Protein AF-A0A2T3B1U3-F1 (afdb_monomer_lite)

pLDDT: mean 72.96, std 22.8, range [37.84, 98.19]

Sequence (209 aa):
MAAKLDSLLSNTVCEKPLPSRPRHARLQNLFPPPLRAQELLSPPSIPSPAVEERVAAPKFASLSSTSSTVIPPPLALRQRPYLDQKLVRGPILEARLAQLELENMNLRQANKLLYQQNSSCLDLLQGYRMNHKKLSDSMSRITCSVDVLELLNKTVQADTKVYQDNIRRSEKEAVRDWQRFVCTSKSEGMEIDKVLTEIAKDHDIEITV

Radius of gyration: 51.38 Å; chains: 1; bounding box: 90×80×142 Å

Foldseek 3Di:
DPPPPVVPPPPDDPDDDDDDDDDDDDPPPPDDDDDDPDDDDDDDDDDDDDDDDDDDDDDDDDDDDDDDDDDDDDDDPPPDPPPDPPPVVVVVVVVVVVVVVVVVVVVVVVVVVVVVVVVVVVVVVVVVVVVVVVVVVVVVVVVVVVVVVVVVVVVVVVVVVVVVVVVVVVVVVVVVVVVVVVVVCVVVVHDVVVVVVVVCVVVVHDDDD

Structure (mmCIF, N/CA/C/O backbone):
data_AF-A0A2T3B1U3-F1
#
_entry.id   AF-A0A2T3B1U3-F1
#
loop_
_atom_site.group_PDB
_atom_site.id
_atom_site.type_symbol
_atom_site.label_atom_id
_atom_site.label_alt_id
_atom_site.label_comp_id
_atom_site.label_asym_id
_atom_site.label_entity_id
_atom_site.label_seq_id
_atom_site.pdbx_PDB_ins_code
_atom_site.Cartn_x
_atom_site.Cartn_y
_atom_site.Cartn_z
_atom_site.occupancy
_atom_site.B_iso_or_equiv
_atom_site.auth_seq_id
_atom_site.auth_comp_id
_atom_site.auth_asym_id
_atom_site.auth_atom_id
_atom_site.pdbx_PDB_model_num
ATOM 1 N N . MET A 1 1 ? -31.720 5.217 1.535 1.00 47.00 1 MET A N 1
ATOM 2 C CA . MET A 1 1 ? -30.483 4.630 0.966 1.00 47.00 1 MET A CA 1
ATOM 3 C C . MET A 1 1 ? -29.884 3.586 1.919 1.00 47.00 1 MET A C 1
ATOM 5 O O . MET A 1 1 ? -28.707 3.651 2.228 1.00 47.00 1 MET A O 1
ATOM 9 N N . ALA A 1 2 ? -30.685 2.620 2.385 1.00 46.81 2 ALA A N 1
ATOM 10 C CA . ALA A 1 2 ? -30.264 1.621 3.380 1.00 46.81 2 ALA A CA 1
ATOM 11 C C . ALA A 1 2 ? -30.537 0.169 2.933 1.00 46.81 2 ALA A C 1
ATOM 13 O O . ALA A 1 2 ? -30.439 -0.744 3.730 1.00 46.81 2 ALA A O 1
ATOM 14 N N . ALA A 1 3 ? -30.870 -0.050 1.655 1.00 51.34 3 ALA A N 1
ATOM 15 C CA . ALA A 1 3 ? -31.289 -1.358 1.134 1.00 51.34 3 ALA A CA 1
ATOM 16 C C . ALA A 1 3 ? -30.271 -1.997 0.165 1.00 51.34 3 ALA A C 1
ATOM 18 O O . ALA A 1 3 ? -30.615 -2.896 -0.592 1.00 51.34 3 ALA A O 1
ATOM 19 N N . LYS A 1 4 ? -29.022 -1.508 0.131 1.00 45.66 4 LYS A N 1
ATOM 20 C CA . LYS A 1 4 ? -27.974 -2.001 -0.789 1.00 45.66 4 LYS A CA 1
ATOM 21 C C . LYS A 1 4 ? -26.807 -2.723 -0.103 1.00 45.66 4 LYS A C 1
ATOM 23 O O . LYS A 1 4 ? -25.890 -3.138 -0.801 1.00 45.66 4 LYS A O 1
ATOM 28 N N . LEU A 1 5 ? -26.844 -2.893 1.222 1.00 47.88 5 LEU A N 1
ATOM 29 C CA . LEU A 1 5 ? -25.770 -3.546 1.987 1.00 47.88 5 LEU A CA 1
ATOM 30 C C . LEU A 1 5 ? -26.071 -5.003 2.377 1.00 47.88 5 LEU A C 1
ATOM 32 O O . LEU A 1 5 ? -25.134 -5.785 2.495 1.00 47.88 5 LEU A O 1
ATOM 36 N N . ASP A 1 6 ? -27.339 -5.420 2.437 1.00 42.66 6 ASP A N 1
ATOM 37 C CA . ASP A 1 6 ? -27.688 -6.802 2.825 1.00 42.66 6 ASP A CA 1
ATOM 38 C C . ASP A 1 6 ? -27.469 -7.841 1.708 1.00 42.66 6 ASP A C 1
ATOM 40 O O . ASP A 1 6 ? -27.387 -9.043 1.957 1.00 42.66 6 ASP A O 1
ATOM 44 N N . SER A 1 7 ? -27.296 -7.393 0.461 1.00 45.22 7 SER A N 1
ATOM 45 C CA . SER A 1 7 ? -27.123 -8.281 -0.698 1.00 45.22 7 SER A CA 1
ATOM 46 C C . SER A 1 7 ? -25.699 -8.836 -0.868 1.00 45.22 7 SER A C 1
ATOM 48 O O . SER A 1 7 ? -25.502 -9.702 -1.720 1.00 45.22 7 SER A O 1
ATOM 50 N N . LEU A 1 8 ? -24.705 -8.362 -0.107 1.00 46.03 8 LEU A N 1
ATOM 51 C CA . LEU A 1 8 ? -23.307 -8.807 -0.240 1.00 46.03 8 LEU A CA 1
ATOM 52 C C . LEU A 1 8 ? -22.853 -9.791 0.850 1.00 46.03 8 LEU A C 1
ATOM 54 O O . LEU A 1 8 ? -21.749 -10.317 0.755 1.00 46.03 8 LEU A O 1
ATOM 58 N N . LEU A 1 9 ? -23.698 -10.086 1.844 1.00 50.81 9 LEU A N 1
ATOM 59 C CA . LEU A 1 9 ? -23.351 -10.972 2.966 1.00 50.81 9 LEU A CA 1
ATOM 60 C C . LEU A 1 9 ? -23.993 -12.370 2.900 1.00 50.81 9 LEU A C 1
ATOM 62 O O . LEU A 1 9 ? -23.676 -13.216 3.728 1.00 50.81 9 LEU A O 1
ATOM 66 N N . SER A 1 10 ? -24.854 -12.653 1.914 1.00 44.62 10 SER A N 1
ATOM 67 C CA . SER A 1 10 ? -25.626 -13.913 1.873 1.00 44.62 10 SER A CA 1
ATOM 68 C C . SER A 1 10 ? -25.008 -15.057 1.053 1.00 44.62 10 SER A C 1
ATOM 70 O O . SER A 1 10 ? -25.601 -16.126 0.981 1.0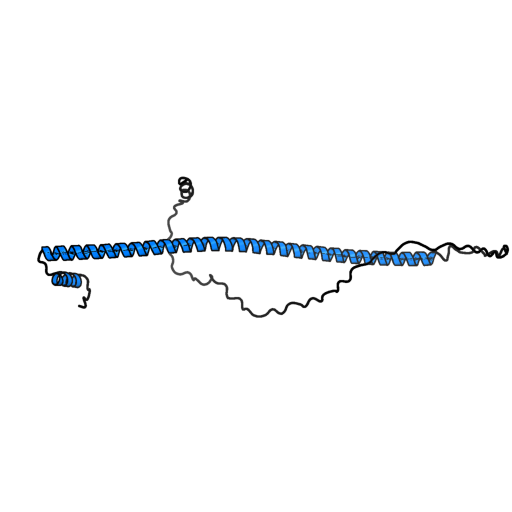0 44.62 10 SER A O 1
ATOM 72 N N . ASN A 1 11 ? -23.824 -14.892 0.450 1.00 44.72 11 ASN A N 1
ATOM 73 C CA . ASN A 1 11 ? -23.258 -15.891 -0.472 1.00 44.72 11 ASN A CA 1
ATOM 74 C C . ASN A 1 11 ? -21.852 -16.376 -0.091 1.00 44.72 11 ASN A C 1
ATOM 76 O O . ASN A 1 11 ? -20.971 -16.393 -0.937 1.00 44.72 11 ASN A O 1
ATOM 80 N N . THR A 1 12 ? -21.641 -16.829 1.146 1.00 47.84 12 THR A N 1
ATOM 81 C CA . THR A 1 12 ? -20.551 -17.775 1.471 1.00 47.84 12 THR A CA 1
ATOM 82 C C . THR A 1 12 ? -20.865 -18.539 2.760 1.00 47.84 12 THR A C 1
ATOM 84 O O . THR A 1 12 ? -20.241 -18.315 3.794 1.00 47.84 12 THR A O 1
ATOM 87 N N . VAL A 1 13 ? -21.826 -19.461 2.716 1.00 42.28 13 VAL A N 1
ATOM 88 C CA . VAL A 1 13 ? -21.940 -20.523 3.728 1.00 42.28 13 VAL A CA 1
ATOM 89 C C . VAL A 1 13 ? -21.668 -21.842 3.021 1.00 42.28 13 VAL A C 1
ATOM 91 O O . VAL A 1 13 ? -22.548 -22.448 2.422 1.00 42.28 13 VAL A O 1
ATOM 94 N N . CYS A 1 14 ? -20.400 -22.245 3.029 1.00 42.38 14 CYS A N 1
ATOM 95 C CA . CYS A 1 14 ? -19.995 -23.610 2.727 1.00 42.38 14 CYS A CA 1
ATOM 96 C C . CYS A 1 14 ? -19.603 -24.225 4.070 1.00 42.38 14 CYS A C 1
ATOM 98 O O . CYS A 1 14 ? -18.476 -24.057 4.538 1.00 42.38 14 CYS A O 1
ATOM 100 N N . GLU A 1 15 ? -20.579 -24.843 4.736 1.00 46.53 15 GLU A N 1
ATOM 101 C CA . GLU A 1 15 ? -20.339 -25.625 5.942 1.00 46.53 15 GLU A CA 1
ATOM 102 C C . GLU A 1 15 ? -19.415 -26.797 5.606 1.00 46.53 15 GLU A C 1
ATOM 104 O O . GLU A 1 15 ? -19.733 -27.668 4.793 1.00 46.53 15 GLU A O 1
ATOM 109 N N . LYS A 1 16 ? -18.252 -26.829 6.254 1.00 52.84 16 LYS A N 1
ATOM 110 C CA . LYS A 1 16 ? -17.420 -28.025 6.344 1.00 52.84 16 LYS A CA 1
ATOM 111 C C . LYS A 1 16 ? -16.935 -28.164 7.787 1.00 52.84 16 LYS A C 1
ATOM 113 O O . LYS A 1 16 ? -16.458 -27.178 8.351 1.00 52.84 16 LYS A O 1
ATOM 118 N N . PRO A 1 17 ? -17.063 -29.351 8.403 1.00 45.41 17 PRO A N 1
ATOM 119 C CA . PRO A 1 17 ? -16.769 -29.531 9.815 1.00 45.41 17 PRO A CA 1
ATOM 120 C C . PRO A 1 17 ? -15.260 -29.472 10.088 1.00 45.41 17 PRO A C 1
ATOM 122 O O . PRO A 1 17 ? -14.442 -29.976 9.315 1.00 45.41 17 PRO A O 1
ATOM 125 N N . LEU A 1 18 ? -14.917 -28.841 11.212 1.00 41.94 18 LEU A N 1
ATOM 126 C CA . LEU A 1 18 ? -13.567 -28.686 11.757 1.00 41.94 18 LEU A CA 1
ATOM 127 C C . LEU A 1 18 ? -12.897 -30.045 12.029 1.00 41.94 18 LEU A C 1
ATOM 129 O O . LEU A 1 18 ? -13.454 -30.842 12.786 1.00 41.94 18 LEU A O 1
ATOM 133 N N . PRO A 1 19 ? -11.667 -30.295 11.540 1.00 47.00 19 PRO A N 1
ATOM 134 C CA . PRO A 1 19 ? -10.820 -31.326 12.107 1.00 47.00 19 PRO A CA 1
ATOM 135 C C . PRO A 1 19 ? -10.077 -30.787 13.338 1.00 47.00 19 PRO A C 1
ATOM 137 O O . PRO A 1 19 ? -9.543 -29.677 13.369 1.00 47.00 19 PRO A O 1
ATOM 140 N N . SER A 1 20 ? -10.059 -31.624 14.366 1.00 52.97 20 SER A N 1
ATOM 141 C CA . SER A 1 20 ? -9.351 -31.487 15.633 1.00 52.97 20 SER A CA 1
ATOM 142 C C . SER A 1 20 ? -7.870 -31.098 15.494 1.00 52.97 20 SER A C 1
ATOM 144 O O . SER A 1 20 ? -7.135 -31.661 14.684 1.00 52.97 20 SER A O 1
ATOM 146 N N . ARG A 1 21 ? -7.440 -30.178 16.371 1.00 44.56 21 ARG A N 1
ATOM 147 C CA . ARG A 1 21 ? -6.051 -29.781 16.681 1.00 44.56 21 ARG A CA 1
ATOM 148 C C . ARG A 1 21 ? -5.027 -30.926 16.587 1.00 44.56 21 ARG A C 1
ATOM 150 O O . ARG A 1 21 ? -5.215 -31.953 17.238 1.00 44.56 21 AR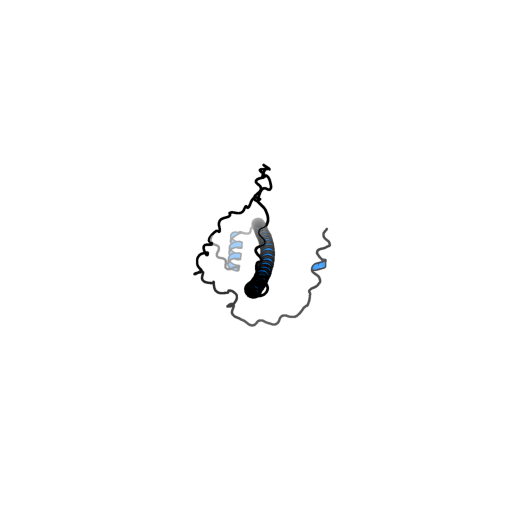G A O 1
ATOM 157 N N . PRO A 1 22 ? -3.824 -30.607 16.082 1.00 48.19 22 PRO A N 1
ATOM 158 C CA . PRO A 1 22 ? -2.597 -30.992 16.759 1.00 48.19 22 PRO A CA 1
ATOM 159 C C . PRO A 1 22 ? -1.787 -29.771 17.215 1.00 48.19 22 PRO A C 1
ATOM 161 O O . PRO A 1 22 ? -1.799 -28.690 16.629 1.00 48.19 22 PRO A O 1
ATOM 164 N N . ARG A 1 23 ? -1.123 -29.978 18.350 1.00 53.03 23 ARG A N 1
ATOM 165 C CA . ARG A 1 23 ? -0.292 -29.036 19.097 1.00 53.03 23 ARG A CA 1
ATOM 166 C C . ARG A 1 23 ? 1.006 -28.689 18.347 1.00 53.03 23 ARG A C 1
ATOM 168 O O . ARG A 1 23 ? 1.604 -29.546 17.714 1.00 53.03 23 ARG A O 1
ATOM 175 N N . HIS A 1 24 ? 1.452 -27.446 18.545 1.00 50.72 24 HIS A N 1
ATOM 176 C CA . HIS A 1 24 ? 2.824 -26.937 18.392 1.00 50.72 24 HIS A CA 1
ATOM 177 C C . HIS A 1 24 ? 3.553 -27.210 17.062 1.00 50.72 24 HIS A C 1
ATOM 179 O O . HIS A 1 24 ? 4.402 -28.090 16.970 1.00 50.72 24 HIS A O 1
ATOM 185 N N . ALA A 1 25 ? 3.353 -26.323 16.084 1.00 46.53 25 ALA A N 1
ATOM 186 C CA . ALA A 1 25 ? 4.279 -26.134 14.967 1.00 46.53 25 ALA A CA 1
ATOM 187 C C . ALA A 1 25 ? 4.814 -24.688 14.952 1.00 46.53 25 ALA A C 1
ATOM 189 O O . ALA A 1 25 ? 4.224 -23.778 14.384 1.00 46.53 25 ALA A O 1
ATOM 190 N N . ARG A 1 26 ? 5.928 -24.496 15.668 1.00 48.78 26 ARG A N 1
ATOM 191 C CA . ARG A 1 26 ? 7.103 -23.684 15.298 1.00 48.78 26 ARG A CA 1
ATOM 192 C C . ARG A 1 26 ? 6.845 -22.391 14.485 1.00 48.78 26 ARG A C 1
ATOM 194 O O . ARG A 1 26 ? 7.057 -22.343 13.277 1.00 48.78 26 ARG A O 1
ATOM 201 N N . LEU A 1 27 ? 6.516 -21.301 15.184 1.00 49.84 27 LEU A N 1
ATOM 202 C CA . LEU A 1 27 ? 6.592 -19.917 14.685 1.00 49.84 27 LEU A CA 1
ATOM 203 C C . LEU A 1 27 ? 8.061 -19.463 14.536 1.00 49.84 27 LEU A C 1
ATOM 205 O O . LEU A 1 27 ? 8.543 -18.666 15.333 1.00 49.84 27 LEU A O 1
ATOM 209 N N . GLN A 1 28 ? 8.808 -19.995 13.564 1.00 54.00 28 GLN A N 1
ATOM 210 C CA . GLN A 1 28 ? 10.209 -19.584 13.331 1.00 54.00 28 GLN A CA 1
ATOM 211 C C . GLN A 1 28 ? 10.482 -18.934 11.965 1.00 54.00 28 GLN A C 1
ATOM 213 O O . GLN A 1 28 ? 11.619 -18.559 11.721 1.00 54.00 28 GLN A O 1
ATOM 218 N N . ASN A 1 29 ? 9.475 -18.711 11.110 1.00 53.59 29 ASN A N 1
ATOM 219 C CA . ASN A 1 29 ? 9.712 -18.243 9.730 1.00 53.59 29 ASN A CA 1
ATOM 220 C C . ASN A 1 29 ? 8.940 -16.973 9.308 1.00 53.59 29 ASN A C 1
ATOM 222 O O . ASN A 1 29 ? 8.772 -16.742 8.116 1.00 53.59 29 ASN A O 1
ATOM 226 N N . LEU A 1 30 ? 8.464 -16.138 10.241 1.00 48.38 30 LEU A N 1
ATOM 227 C CA . LEU A 1 30 ? 7.704 -14.919 9.894 1.00 48.38 30 LEU A CA 1
ATOM 228 C C . LEU A 1 30 ? 8.538 -13.632 9.785 1.00 48.38 30 LEU A C 1
ATOM 230 O O . LEU A 1 30 ? 7.985 -12.593 9.441 1.00 48.38 30 LEU A O 1
ATOM 234 N N . PHE A 1 31 ? 9.853 -13.685 10.010 1.00 51.12 31 PHE A N 1
ATOM 235 C CA . PHE A 1 31 ? 10.723 -12.519 9.848 1.00 51.12 31 PHE A CA 1
ATOM 236 C C . PHE A 1 31 ? 11.975 -12.883 9.041 1.00 51.12 31 PHE A C 1
ATOM 238 O O . PHE A 1 31 ? 12.732 -13.753 9.476 1.00 51.12 31 PHE A O 1
ATOM 245 N N . PRO A 1 32 ? 12.234 -12.248 7.882 1.00 59.62 32 PRO A N 1
ATOM 246 C CA . PRO A 1 32 ? 13.562 -12.294 7.287 1.00 59.62 32 PRO A CA 1
ATOM 247 C C . PRO A 1 32 ? 14.565 -11.582 8.219 1.00 59.62 32 PRO A C 1
ATOM 249 O O . PRO A 1 32 ? 14.184 -10.634 8.913 1.00 59.62 32 PRO A O 1
ATOM 252 N N . PRO A 1 33 ? 15.837 -12.019 8.269 1.00 55.53 33 PRO A N 1
ATOM 253 C CA . PRO A 1 33 ? 16.844 -11.375 9.103 1.00 55.53 33 PRO A CA 1
ATOM 254 C C . PRO A 1 33 ? 17.104 -9.936 8.622 1.00 55.53 33 PRO A C 1
ATOM 256 O O . PRO A 1 33 ? 16.978 -9.658 7.425 1.00 55.53 33 PRO A O 1
ATOM 259 N N . PRO A 1 34 ? 17.490 -9.012 9.522 1.00 48.81 34 PRO A N 1
ATOM 260 C CA . PRO A 1 34 ? 17.803 -7.642 9.143 1.00 48.81 34 PRO A CA 1
ATOM 261 C C . PRO A 1 34 ? 19.035 -7.638 8.233 1.00 48.81 34 PRO A C 1
ATOM 263 O O . PRO A 1 34 ? 20.109 -8.110 8.614 1.00 48.81 34 PRO A O 1
ATOM 266 N N . LEU A 1 35 ? 18.879 -7.110 7.018 1.00 52.28 35 LEU A N 1
ATOM 267 C CA . LEU A 1 35 ? 20.005 -6.839 6.134 1.00 52.28 35 LEU A CA 1
ATOM 268 C C . LEU A 1 35 ? 20.908 -5.814 6.826 1.00 52.28 35 LEU A C 1
ATOM 270 O O . LEU A 1 35 ? 20.483 -4.701 7.134 1.00 52.28 35 LEU A O 1
ATOM 274 N N . ARG A 1 36 ? 22.151 -6.223 7.098 1.00 45.12 36 ARG A N 1
ATOM 275 C CA . ARG A 1 36 ? 23.218 -5.348 7.583 1.00 45.12 36 ARG A CA 1
ATOM 276 C C . ARG A 1 36 ? 23.327 -4.135 6.662 1.00 45.12 36 ARG A C 1
ATOM 278 O O . ARG A 1 36 ? 23.654 -4.273 5.488 1.00 45.12 36 ARG A O 1
ATOM 285 N N . ALA A 1 37 ? 23.101 -2.953 7.221 1.00 53.44 37 ALA A N 1
ATOM 286 C CA . ALA A 1 37 ? 23.535 -1.706 6.624 1.00 53.44 37 ALA A CA 1
ATOM 287 C C . ALA A 1 37 ? 25.058 -1.619 6.773 1.00 53.44 37 ALA A C 1
ATOM 289 O O . ALA A 1 37 ? 25.547 -1.203 7.818 1.00 53.44 37 ALA A O 1
ATOM 290 N N . GLN A 1 38 ? 25.805 -2.058 5.763 1.00 47.59 38 GLN A N 1
ATOM 291 C CA . GLN A 1 38 ? 27.199 -1.668 5.591 1.00 47.59 38 GLN A CA 1
ATOM 292 C C . GLN A 1 38 ? 27.583 -1.752 4.112 1.00 47.59 38 GLN A C 1
ATOM 294 O O . GLN A 1 38 ? 27.434 -2.792 3.482 1.00 47.59 38 GLN A O 1
ATOM 299 N N . GLU A 1 39 ? 28.088 -0.612 3.639 1.00 51.00 39 GLU A N 1
ATOM 300 C CA . GLU A 1 39 ? 28.941 -0.418 2.465 1.00 51.00 39 GLU A CA 1
ATOM 301 C C . GLU A 1 39 ? 28.305 -0.558 1.078 1.00 51.00 39 GLU A C 1
ATOM 303 O O . GLU A 1 39 ? 28.086 -1.648 0.573 1.00 51.00 39 GLU A O 1
ATOM 308 N N . LEU A 1 40 ? 28.095 0.598 0.441 1.00 45.38 40 LEU A N 1
ATOM 309 C CA . LEU A 1 40 ? 28.380 0.890 -0.973 1.00 45.38 40 LEU A CA 1
ATOM 310 C C . LEU A 1 40 ? 28.265 2.423 -1.101 1.00 45.38 40 LEU A C 1
ATOM 312 O O . LEU A 1 40 ? 27.176 2.984 -1.094 1.00 45.38 40 LEU A O 1
ATOM 316 N N . LEU A 1 41 ? 29.357 3.133 -0.814 1.00 46.47 41 LEU A N 1
ATOM 317 C CA . LEU A 1 41 ? 30.287 3.664 -1.818 1.00 46.47 41 LEU A CA 1
ATOM 318 C C . LEU A 1 41 ? 29.646 4.764 -2.680 1.00 46.47 41 LEU A C 1
ATOM 320 O O . LEU A 1 41 ? 28.792 4.523 -3.522 1.00 46.47 41 LEU A O 1
ATOM 324 N N . SER A 1 42 ? 30.114 5.972 -2.370 1.00 53.03 42 SER A N 1
ATOM 325 C CA . SER A 1 42 ? 30.102 7.262 -3.060 1.00 53.03 42 SER A CA 1
ATOM 326 C C . SER A 1 42 ? 29.526 7.334 -4.486 1.00 53.03 42 SER A C 1
ATOM 328 O O . SER A 1 42 ? 29.841 6.490 -5.326 1.00 53.03 42 SER A O 1
ATOM 330 N N . PRO A 1 43 ? 28.790 8.412 -4.825 1.00 51.22 43 PRO A N 1
ATOM 331 C CA . PRO A 1 43 ? 28.355 8.655 -6.197 1.00 51.22 43 PRO A CA 1
ATOM 332 C C . PRO A 1 43 ? 29.562 8.919 -7.120 1.00 51.22 43 PRO A C 1
ATOM 334 O O . PRO A 1 43 ? 30.509 9.592 -6.702 1.00 51.22 43 PRO A O 1
ATOM 337 N N . PRO A 1 44 ? 29.552 8.440 -8.378 1.00 47.97 44 PRO A N 1
ATOM 338 C CA . PRO A 1 44 ? 30.581 8.802 -9.340 1.00 47.97 44 PRO A CA 1
ATOM 339 C C . PRO A 1 44 ? 30.429 10.276 -9.738 1.00 47.97 44 PRO A C 1
ATOM 341 O O . PRO A 1 44 ? 29.368 10.709 -10.189 1.00 47.97 44 PRO A O 1
ATOM 344 N N . SER A 1 45 ? 31.509 11.043 -9.581 1.00 47.81 45 SER A N 1
ATOM 345 C CA . SER A 1 45 ? 31.635 12.409 -10.088 1.00 47.81 45 SER A CA 1
ATOM 346 C C . SER A 1 45 ? 31.503 12.420 -11.612 1.00 47.81 45 SER A C 1
ATOM 348 O O . SER A 1 45 ? 32.345 11.872 -12.322 1.00 47.81 45 SER A O 1
ATOM 350 N N . ILE A 1 46 ? 30.448 13.056 -12.114 1.00 50.47 46 ILE A N 1
ATOM 351 C CA . ILE A 1 46 ? 30.241 13.306 -13.543 1.00 50.47 46 ILE A CA 1
ATOM 352 C C . ILE A 1 46 ? 31.041 14.564 -13.922 1.00 50.47 46 ILE A C 1
ATOM 354 O O . ILE A 1 46 ? 30.840 15.602 -13.289 1.00 50.47 46 ILE A O 1
ATOM 358 N N . PRO A 1 47 ? 31.921 14.533 -14.939 1.00 43.81 47 PRO A N 1
ATOM 359 C CA . PRO A 1 47 ? 32.488 15.753 -15.491 1.00 43.81 47 PRO A CA 1
ATOM 360 C C . PRO A 1 47 ? 31.459 16.433 -16.405 1.00 43.81 47 PRO A C 1
ATOM 362 O O . PRO A 1 47 ? 30.994 15.845 -17.381 1.00 43.81 47 PRO A O 1
ATOM 365 N N . SER A 1 48 ? 31.106 17.679 -16.084 1.00 45.03 48 SER A N 1
ATOM 366 C CA . SER A 1 48 ? 30.283 18.550 -16.930 1.00 45.03 48 SER A CA 1
ATOM 367 C C . SER A 1 48 ? 31.012 18.899 -18.234 1.00 45.03 48 SER A C 1
ATOM 369 O O . SER A 1 48 ? 32.098 19.480 -18.163 1.00 45.03 48 SER A O 1
ATOM 371 N N . PRO A 1 49 ? 30.442 18.639 -19.424 1.00 43.44 49 PRO A N 1
ATOM 372 C CA . PRO A 1 49 ? 30.906 19.278 -20.643 1.00 43.44 49 PRO A CA 1
ATOM 373 C C . PRO A 1 49 ? 30.328 20.695 -20.742 1.00 43.44 49 PRO A C 1
ATOM 375 O O . PRO A 1 49 ? 29.133 20.926 -20.547 1.00 43.44 49 PRO A O 1
ATOM 378 N N . ALA A 1 50 ? 31.220 21.641 -21.024 1.00 41.62 50 ALA A N 1
ATOM 379 C CA . ALA A 1 50 ? 30.910 23.033 -21.289 1.00 41.62 50 ALA A CA 1
ATOM 380 C C . ALA A 1 50 ? 29.927 23.167 -22.461 1.00 41.62 50 ALA A C 1
ATOM 382 O O . ALA A 1 50 ? 30.089 22.557 -23.518 1.00 41.62 50 ALA A O 1
ATOM 383 N N . VAL A 1 51 ? 28.909 23.993 -22.244 1.00 47.22 51 VAL A N 1
ATOM 384 C CA . VAL A 1 51 ? 27.986 24.477 -23.263 1.00 47.22 51 VAL A CA 1
ATOM 385 C C . VAL A 1 51 ? 28.691 25.591 -24.031 1.00 47.22 51 VAL A C 1
ATOM 387 O O . VAL A 1 51 ? 28.805 26.699 -23.521 1.00 47.22 51 VAL A O 1
ATOM 390 N N . GLU A 1 52 ? 29.124 25.320 -25.259 1.00 44.28 52 GLU A N 1
ATOM 391 C CA . GLU A 1 52 ? 29.317 26.358 -26.277 1.00 44.28 52 GLU A CA 1
ATOM 392 C C . GLU A 1 52 ? 28.671 25.898 -27.583 1.00 44.28 52 GLU A C 1
ATOM 394 O O . GLU A 1 52 ? 29.273 25.289 -28.464 1.00 44.28 52 GLU A O 1
ATOM 399 N N . GLU A 1 53 ? 27.380 26.194 -27.680 1.00 44.53 53 GLU A N 1
ATOM 400 C CA . GLU A 1 53 ? 26.619 26.189 -28.915 1.00 44.53 53 GLU A CA 1
ATOM 401 C C . GLU A 1 53 ? 26.371 27.657 -29.280 1.00 44.53 53 GLU A C 1
ATOM 403 O O . GLU A 1 53 ? 25.683 28.364 -28.545 1.00 44.53 53 GLU A O 1
ATOM 408 N N . ARG A 1 54 ? 26.921 28.122 -30.408 1.00 43.41 54 ARG A N 1
ATOM 409 C CA . ARG A 1 54 ? 26.132 28.688 -31.519 1.00 43.41 54 ARG A CA 1
ATOM 410 C C . ARG A 1 54 ? 27.014 29.289 -32.608 1.00 43.41 54 ARG A C 1
ATOM 412 O O . ARG A 1 54 ? 27.600 30.359 -32.489 1.00 43.41 54 ARG A O 1
ATOM 419 N N . VAL A 1 55 ? 26.986 28.576 -33.724 1.00 42.81 55 VAL A N 1
ATOM 420 C CA . VAL A 1 55 ? 27.285 29.037 -35.075 1.00 42.81 55 VAL A CA 1
ATOM 421 C C . VAL A 1 55 ? 26.285 30.130 -35.471 1.00 42.81 55 VAL A C 1
ATOM 423 O O . VAL A 1 55 ? 25.077 29.935 -35.348 1.00 42.81 55 VAL A O 1
ATOM 426 N N . ALA A 1 56 ? 26.775 31.243 -36.020 1.00 40.44 56 ALA A N 1
ATOM 427 C CA . ALA A 1 56 ? 25.963 32.195 -36.773 1.00 40.44 56 ALA A CA 1
ATOM 428 C C . ALA A 1 56 ? 26.632 32.522 -38.124 1.00 40.44 56 ALA A C 1
ATOM 430 O O . ALA A 1 56 ? 27.641 33.214 -38.176 1.00 40.44 56 ALA A O 1
ATOM 431 N N . ALA A 1 57 ? 26.026 31.967 -39.181 1.00 44.44 57 ALA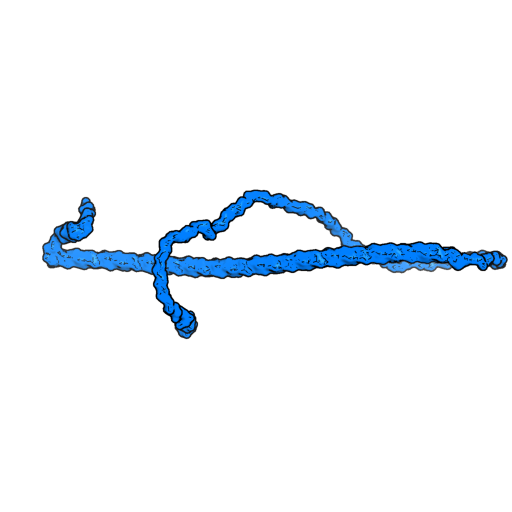 A N 1
ATOM 432 C CA . ALA A 1 57 ? 25.925 32.392 -40.585 1.00 44.44 57 ALA A CA 1
ATOM 433 C C . ALA A 1 57 ? 27.128 33.055 -41.313 1.00 44.44 57 ALA A C 1
ATOM 435 O O . ALA A 1 57 ? 27.556 34.149 -40.942 1.00 44.44 57 ALA A O 1
ATOM 436 N N . PRO A 1 58 ? 27.556 32.530 -42.483 1.00 44.62 58 PRO A N 1
ATOM 437 C CA . PRO A 1 58 ? 28.360 33.305 -43.421 1.00 44.62 58 PRO A CA 1
ATOM 438 C C . PRO A 1 58 ? 27.470 34.297 -44.193 1.00 44.62 58 PRO A C 1
ATOM 440 O O . PRO A 1 58 ? 26.512 33.915 -44.868 1.00 44.62 58 PRO A O 1
ATOM 443 N N . LYS A 1 59 ? 27.792 35.592 -44.088 1.00 44.94 59 LYS A N 1
ATOM 444 C CA . LYS A 1 59 ? 27.187 36.677 -44.875 1.00 44.94 59 LYS A CA 1
ATOM 445 C C . LYS A 1 59 ? 27.624 36.579 -46.340 1.00 44.94 59 LYS A C 1
ATOM 447 O O . LYS A 1 59 ? 28.815 36.510 -46.632 1.00 44.94 59 LYS A O 1
ATOM 452 N N . PHE A 1 60 ? 26.652 36.627 -47.247 1.00 44.84 60 PHE A N 1
ATOM 453 C CA . PHE A 1 60 ? 26.872 36.824 -48.677 1.00 44.84 60 PHE A CA 1
ATOM 454 C C . PHE A 1 60 ? 27.099 38.305 -49.022 1.00 44.84 60 PHE A C 1
ATOM 456 O O . PHE A 1 60 ? 26.469 39.183 -48.440 1.00 44.84 60 PHE A O 1
ATOM 463 N N . ALA A 1 61 ? 27.913 38.490 -50.067 1.00 42.47 61 ALA A N 1
ATOM 464 C CA . ALA A 1 61 ? 27.986 39.613 -51.007 1.00 42.47 61 ALA A CA 1
ATOM 465 C C . ALA A 1 61 ? 28.563 40.956 -50.524 1.00 42.47 61 ALA A C 1
ATOM 467 O O . ALA A 1 61 ? 27.931 41.691 -49.781 1.00 42.47 61 ALA A O 1
ATOM 468 N N . SER A 1 62 ? 29.717 41.327 -51.096 1.00 41.94 62 SER A N 1
ATOM 469 C CA . SER A 1 62 ? 29.796 42.359 -52.150 1.00 41.94 62 SER A CA 1
ATOM 470 C C . SER A 1 62 ? 31.267 42.649 -52.482 1.00 41.94 62 SER A C 1
ATOM 472 O O . SER A 1 62 ? 31.960 43.278 -51.687 1.00 41.94 62 SER A O 1
ATOM 474 N N . LEU A 1 63 ? 31.752 42.213 -53.650 1.00 43.94 63 LEU A N 1
ATOM 475 C CA . LEU A 1 63 ? 32.986 42.748 -54.230 1.00 43.94 63 LEU A CA 1
ATOM 476 C C . LEU A 1 63 ? 32.610 43.570 -55.455 1.00 43.94 63 LEU A C 1
ATOM 478 O O . LEU A 1 63 ? 32.125 43.054 -56.461 1.00 43.94 63 LEU A O 1
ATOM 482 N N . SER A 1 64 ? 32.781 44.874 -55.290 1.00 37.84 64 SER A N 1
ATOM 483 C CA . SER A 1 64 ? 32.605 45.903 -56.295 1.00 37.84 64 SER A CA 1
ATOM 484 C C . SER A 1 64 ? 33.623 45.757 -57.419 1.00 37.84 64 SER A C 1
ATOM 486 O O . SER A 1 64 ? 34.820 45.584 -57.200 1.00 37.84 64 SER A O 1
ATOM 488 N N . SER A 1 65 ? 33.092 45.897 -58.623 1.00 41.94 65 SER A N 1
ATOM 489 C CA . SER A 1 65 ? 33.761 46.136 -59.890 1.00 41.94 65 SER A CA 1
ATOM 490 C C . SER A 1 65 ? 34.699 47.344 -59.861 1.00 41.94 65 SER A C 1
ATOM 492 O O . SER A 1 65 ? 34.244 48.451 -59.578 1.00 41.94 65 SER A O 1
ATOM 494 N N . THR A 1 66 ? 35.932 47.168 -60.330 1.00 42.66 66 THR A N 1
ATOM 495 C CA . THR A 1 66 ? 36.614 48.178 -61.149 1.00 42.66 66 THR A CA 1
ATOM 496 C C . THR A 1 66 ? 37.427 47.492 -62.242 1.00 42.66 66 THR A C 1
ATOM 498 O O . THR A 1 66 ? 38.310 46.672 -62.002 1.00 42.66 66 THR A O 1
ATOM 501 N N . SER A 1 67 ? 37.063 47.825 -63.475 1.00 43.81 67 SER A N 1
ATOM 502 C CA . SER A 1 67 ? 37.779 47.514 -64.701 1.00 43.81 67 SER A CA 1
ATOM 503 C C . SER A 1 67 ? 39.194 48.087 -64.669 1.00 43.81 67 SER A C 1
ATOM 505 O O . SER A 1 67 ? 39.371 49.253 -64.323 1.00 43.81 67 SER A O 1
ATOM 507 N N . SER A 1 68 ? 40.177 47.331 -65.152 1.00 39.41 68 SER A N 1
ATOM 508 C CA . SER A 1 68 ? 41.256 47.940 -65.929 1.00 39.41 68 SER A CA 1
ATOM 509 C C . SER A 1 68 ? 41.857 46.928 -66.894 1.00 39.41 68 SER A C 1
ATOM 511 O O . SER A 1 68 ? 42.458 45.923 -66.516 1.00 39.41 68 SER A O 1
ATOM 513 N N . THR A 1 69 ? 41.607 47.208 -68.164 1.00 47.12 69 THR A N 1
ATOM 514 C CA . THR A 1 69 ? 42.092 46.515 -69.347 1.00 47.12 69 THR A CA 1
ATOM 515 C C . THR A 1 69 ? 43.593 46.739 -69.488 1.00 47.12 69 THR A C 1
ATOM 517 O O . THR A 1 69 ? 44.021 47.866 -69.721 1.00 47.12 69 THR A O 1
ATOM 520 N N . VAL A 1 70 ? 44.390 45.673 -69.430 1.00 45.50 70 VAL A N 1
ATOM 521 C CA . VAL A 1 70 ? 45.745 45.672 -69.994 1.00 45.50 70 VAL A CA 1
ATOM 522 C C . VAL A 1 70 ? 45.902 44.412 -70.835 1.00 45.50 70 VAL A C 1
ATOM 524 O O . VAL A 1 70 ? 45.911 43.292 -70.332 1.00 45.50 70 VAL A O 1
ATOM 527 N N . ILE A 1 71 ? 45.964 44.634 -72.144 1.00 52.72 71 ILE A N 1
ATOM 528 C CA . ILE A 1 71 ? 46.195 43.646 -73.196 1.00 52.72 71 ILE A CA 1
ATOM 529 C C . ILE A 1 71 ? 47.684 43.264 -73.195 1.00 52.72 71 ILE A C 1
ATOM 531 O O . ILE A 1 71 ? 48.519 44.167 -73.272 1.00 52.72 71 ILE A O 1
ATOM 535 N N . PRO A 1 72 ? 48.039 41.966 -73.219 1.00 50.19 72 PRO A N 1
ATOM 536 C CA . PRO A 1 72 ? 49.308 41.510 -73.771 1.00 50.19 72 PRO A CA 1
ATOM 537 C C . PRO A 1 72 ? 49.121 40.744 -75.107 1.00 50.19 72 PRO A C 1
ATOM 539 O O . PRO A 1 72 ? 48.014 40.308 -75.424 1.00 50.19 72 PRO A O 1
ATOM 542 N N . PRO A 1 73 ? 50.190 40.628 -75.921 1.00 55.38 73 PRO A N 1
ATOM 543 C CA . PRO A 1 73 ? 50.154 40.524 -77.389 1.00 55.38 73 PRO A CA 1
ATOM 544 C C . PRO A 1 73 ? 49.995 39.067 -77.909 1.00 55.38 73 PRO A C 1
ATOM 546 O O . PRO A 1 73 ? 49.866 38.142 -77.103 1.00 55.38 73 PRO A O 1
ATOM 549 N N . PRO A 1 74 ? 49.931 38.824 -79.240 1.00 52.62 74 PRO A N 1
ATOM 550 C CA . PRO A 1 74 ? 49.269 37.652 -79.800 1.00 52.62 74 PRO A CA 1
ATOM 551 C C . PRO A 1 74 ? 50.129 36.379 -79.791 1.00 52.62 74 PRO A C 1
ATOM 553 O O . PRO A 1 74 ? 51.334 36.402 -80.019 1.00 52.62 74 PRO A O 1
ATOM 556 N N . LEU A 1 75 ? 49.430 35.264 -79.565 1.00 51.44 75 LEU A N 1
ATOM 557 C CA . LEU A 1 75 ? 49.662 33.896 -80.047 1.00 51.44 75 LEU A CA 1
ATOM 558 C C . LEU A 1 75 ? 51.055 33.584 -80.630 1.00 51.44 75 LEU A C 1
ATOM 560 O O . LEU A 1 75 ? 51.262 33.608 -81.841 1.00 51.44 75 LEU A O 1
ATOM 564 N N . ALA A 1 76 ? 51.955 33.100 -79.773 1.00 47.09 76 ALA A N 1
ATOM 565 C CA . ALA A 1 76 ? 52.945 32.119 -80.198 1.00 47.09 76 ALA A CA 1
ATOM 566 C C . ALA A 1 76 ? 52.340 30.720 -80.006 1.00 47.09 76 ALA A C 1
ATOM 568 O O . ALA A 1 76 ? 52.171 30.248 -78.880 1.00 47.09 76 ALA A O 1
ATOM 569 N N . LEU A 1 77 ? 52.004 30.066 -81.120 1.00 52.47 77 LEU A N 1
ATOM 570 C CA . LEU A 1 77 ? 51.693 28.639 -81.222 1.00 52.47 77 LEU A CA 1
ATOM 571 C C . LEU A 1 77 ? 52.878 27.807 -80.698 1.00 52.47 77 LEU A C 1
ATOM 573 O O . LEU A 1 77 ? 53.688 27.289 -81.461 1.00 52.47 77 LEU A O 1
ATOM 577 N N . ARG A 1 78 ? 52.986 27.643 -79.376 1.00 42.75 78 ARG A N 1
ATOM 578 C CA . ARG A 1 78 ? 53.707 26.508 -78.802 1.00 42.75 78 ARG A CA 1
ATOM 579 C C . ARG A 1 78 ? 52.768 25.315 -78.833 1.00 42.75 78 ARG A C 1
ATOM 581 O O . ARG A 1 78 ? 51.919 25.156 -77.958 1.00 42.75 78 ARG A O 1
ATOM 588 N N . GLN A 1 79 ? 52.945 24.483 -79.853 1.00 45.62 79 GLN A N 1
ATOM 589 C CA . GLN A 1 79 ? 52.473 23.107 -79.854 1.00 45.62 79 GLN A CA 1
ATOM 590 C C . GLN A 1 79 ? 52.965 22.438 -78.563 1.00 45.62 79 GLN A C 1
ATOM 592 O O . GLN A 1 79 ? 54.150 22.143 -78.411 1.00 45.62 79 GLN A O 1
ATOM 597 N N . ARG A 1 80 ? 52.067 22.255 -77.592 1.00 48.69 80 ARG A N 1
ATOM 598 C CA . ARG A 1 80 ? 52.298 21.296 -76.515 1.00 48.69 80 ARG A CA 1
ATOM 599 C C . ARG A 1 80 ? 51.997 19.917 -77.096 1.00 48.69 80 ARG A C 1
ATOM 601 O O . ARG A 1 80 ? 50.938 19.764 -77.707 1.00 48.69 80 ARG A O 1
ATOM 608 N N . PRO A 1 81 ? 52.883 18.925 -76.934 1.00 46.97 81 PRO A N 1
ATOM 609 C CA . PRO A 1 81 ? 52.555 17.571 -77.332 1.00 46.97 81 PRO A CA 1
ATOM 610 C C . PRO A 1 81 ? 51.363 17.115 -76.485 1.00 46.97 81 PRO A C 1
ATOM 612 O O . PRO A 1 81 ? 51.432 17.087 -75.256 1.00 46.97 81 PRO A O 1
ATOM 615 N N . TYR A 1 82 ? 50.252 16.802 -77.147 1.00 48.34 82 TYR A N 1
ATOM 616 C CA . TYR A 1 82 ? 49.141 16.059 -76.562 1.00 48.34 82 TYR A CA 1
ATOM 617 C C . TYR A 1 82 ? 49.602 14.612 -76.359 1.00 48.34 82 TYR A C 1
ATOM 619 O O . TYR A 1 82 ? 49.268 13.727 -77.140 1.00 48.34 82 TYR A O 1
ATOM 627 N N . LEU A 1 83 ? 50.419 14.378 -75.336 1.00 50.91 83 LEU A N 1
ATOM 628 C CA . LEU A 1 83 ? 50.764 13.042 -74.871 1.00 50.91 83 LEU A CA 1
ATOM 629 C C . LEU A 1 83 ? 50.287 12.899 -73.420 1.00 50.91 83 LEU A C 1
ATOM 631 O O . LEU A 1 83 ? 50.677 13.658 -72.537 1.00 50.91 83 LEU A O 1
ATOM 635 N N . ASP A 1 84 ? 49.391 11.932 -73.225 1.00 52.62 84 ASP A N 1
ATOM 636 C CA . ASP A 1 84 ? 49.096 11.258 -71.957 1.00 52.62 84 ASP A CA 1
ATOM 637 C C . ASP A 1 84 ? 48.398 12.004 -70.813 1.00 52.62 84 ASP A C 1
ATOM 639 O O . ASP A 1 84 ? 48.639 11.765 -69.631 1.00 52.62 84 ASP A O 1
ATOM 643 N N . GLN A 1 85 ? 47.346 12.763 -71.124 1.00 50.66 85 GLN A N 1
ATOM 644 C CA . GLN A 1 85 ? 46.382 13.181 -70.091 1.00 50.66 85 GLN A CA 1
ATOM 645 C C . GLN A 1 85 ? 45.558 12.008 -69.501 1.00 50.66 85 GLN A C 1
ATOM 647 O O . GLN A 1 85 ? 44.879 12.178 -68.487 1.00 50.66 85 GLN A O 1
ATOM 652 N N . LYS A 1 86 ? 45.619 10.812 -70.112 1.00 53.06 86 LYS A N 1
ATOM 653 C CA . LYS A 1 86 ? 44.967 9.591 -69.606 1.00 53.06 86 LYS A CA 1
ATOM 654 C C . LYS A 1 86 ? 45.793 8.845 -68.547 1.00 53.06 86 LYS A C 1
ATOM 656 O O . LYS A 1 86 ? 45.184 8.176 -67.720 1.00 53.06 86 LYS A O 1
ATOM 661 N N . LEU A 1 87 ? 47.122 9.002 -68.503 1.00 52.56 87 LEU A N 1
ATOM 662 C CA . LEU A 1 87 ? 47.967 8.307 -67.516 1.00 52.56 87 LEU A CA 1
ATOM 663 C C . LEU A 1 87 ? 47.982 8.991 -66.137 1.00 52.56 87 LEU A C 1
ATOM 665 O O . LEU A 1 87 ? 48.104 8.320 -65.119 1.00 52.56 87 LEU A O 1
ATOM 669 N N . VAL A 1 88 ? 47.803 10.314 -66.075 1.00 55.66 88 VAL A N 1
ATOM 670 C CA . VAL A 1 88 ? 47.872 11.080 -64.808 1.00 55.66 88 VAL A CA 1
ATOM 671 C C . VAL A 1 88 ? 46.575 10.983 -63.986 1.00 55.66 88 VAL A C 1
ATOM 673 O O . VAL A 1 88 ? 46.575 11.193 -62.775 1.00 55.66 88 VAL A O 1
ATOM 676 N N . ARG A 1 89 ? 45.448 10.637 -64.623 1.00 60.06 89 ARG A N 1
ATOM 677 C CA . ARG A 1 89 ? 44.130 10.568 -63.967 1.00 60.06 89 ARG A CA 1
ATOM 678 C C . ARG A 1 89 ? 43.875 9.250 -63.229 1.00 60.06 89 ARG A C 1
ATOM 680 O O . ARG A 1 89 ? 43.095 9.259 -62.284 1.00 60.06 89 ARG A O 1
ATOM 687 N N . GLY A 1 90 ? 44.522 8.156 -63.638 1.00 74.06 90 GLY A N 1
ATOM 688 C CA . GLY A 1 90 ? 44.355 6.825 -63.034 1.00 74.06 90 GLY A CA 1
ATOM 689 C C . GLY A 1 90 ? 44.716 6.797 -61.545 1.00 74.06 90 GLY A C 1
ATOM 690 O O . GLY A 1 90 ? 43.827 6.565 -60.729 1.00 74.06 90 GLY A O 1
ATOM 691 N N . PRO A 1 91 ? 45.952 7.174 -61.162 1.00 82.12 91 PRO A N 1
ATOM 692 C CA . PRO A 1 91 ? 46.389 7.122 -59.763 1.00 82.12 91 PRO A CA 1
ATOM 693 C C . PRO A 1 91 ? 45.575 8.020 -58.817 1.00 82.12 91 PRO A C 1
ATOM 695 O O . PRO A 1 91 ? 45.345 7.673 -57.662 1.00 82.12 91 PRO A O 1
ATOM 698 N N . ILE A 1 92 ? 45.099 9.174 -59.299 1.00 83.62 92 ILE A N 1
ATOM 699 C CA . ILE A 1 92 ? 44.268 10.095 -58.503 1.00 83.62 92 ILE A CA 1
ATOM 700 C C . ILE A 1 92 ? 42.878 9.494 -58.250 1.00 83.62 92 ILE A C 1
ATOM 702 O O . ILE A 1 92 ? 42.339 9.614 -57.150 1.00 83.62 92 ILE A O 1
ATOM 706 N N . LEU A 1 93 ? 42.292 8.846 -59.261 1.00 85.62 93 LEU A N 1
ATOM 707 C CA . LEU A 1 93 ? 40.996 8.179 -59.130 1.00 85.62 93 LEU A CA 1
ATOM 708 C C . LEU A 1 93 ? 41.092 6.929 -58.248 1.00 85.62 93 LEU A C 1
ATOM 710 O O . LEU A 1 93 ? 40.209 6.718 -57.423 1.00 85.62 93 LEU A O 1
ATOM 714 N N . GLU A 1 94 ? 42.174 6.157 -58.358 1.00 88.00 94 GLU A N 1
ATOM 715 C CA . GLU A 1 94 ? 42.450 5.000 -57.497 1.00 88.00 94 GLU A CA 1
ATOM 716 C C . GLU A 1 94 ? 42.634 5.410 -56.031 1.00 88.00 94 GLU A C 1
ATOM 718 O O . GLU A 1 94 ? 42.021 4.819 -55.143 1.00 88.00 94 GLU A O 1
ATOM 723 N N . ALA A 1 95 ? 43.385 6.485 -55.764 1.00 89.50 95 ALA A N 1
ATOM 724 C CA . ALA A 1 95 ? 43.529 7.027 -54.414 1.00 89.50 95 ALA A CA 1
ATOM 725 C C . ALA A 1 95 ? 42.186 7.512 -53.840 1.00 89.50 95 ALA A C 1
ATOM 727 O O . ALA A 1 95 ? 41.889 7.289 -52.664 1.00 89.50 95 ALA A O 1
ATOM 728 N N . ARG A 1 96 ? 41.341 8.145 -54.666 1.00 92.62 96 ARG A N 1
ATOM 729 C CA . ARG A 1 96 ? 40.003 8.578 -54.244 1.00 92.62 96 ARG A CA 1
ATOM 730 C C . ARG A 1 96 ? 39.074 7.393 -53.982 1.00 92.62 96 ARG A C 1
ATOM 732 O O . ARG A 1 96 ? 38.298 7.457 -53.034 1.00 92.62 96 ARG A O 1
ATOM 739 N N . LEU A 1 97 ? 39.156 6.332 -54.785 1.00 93.44 97 LEU A N 1
ATOM 740 C CA . LEU A 1 97 ? 38.392 5.104 -54.577 1.00 93.44 97 LEU A CA 1
ATOM 741 C C . LEU A 1 97 ? 38.789 4.435 -53.256 1.00 93.44 97 LEU A C 1
ATOM 743 O O . LEU A 1 97 ? 37.917 4.190 -52.430 1.00 93.44 97 LEU A O 1
ATOM 747 N N . ALA A 1 98 ? 40.088 4.260 -53.006 1.00 92.81 98 ALA A N 1
ATOM 748 C CA . ALA A 1 98 ? 40.591 3.699 -51.751 1.00 92.81 98 ALA A CA 1
ATOM 749 C C . ALA A 1 98 ? 40.166 4.536 -50.528 1.00 92.81 98 ALA A C 1
ATOM 751 O O . ALA A 1 98 ? 39.790 3.993 -49.487 1.00 92.81 98 ALA A O 1
ATOM 752 N N . GLN A 1 99 ? 40.164 5.868 -50.656 1.00 95.50 99 GLN A N 1
ATOM 753 C CA . GLN A 1 99 ? 39.669 6.759 -49.605 1.00 95.50 99 GLN A CA 1
ATOM 754 C C . GLN A 1 99 ? 38.170 6.556 -49.336 1.00 95.50 99 GLN A C 1
ATOM 756 O O . GLN A 1 99 ? 37.762 6.483 -48.178 1.00 95.50 99 GLN A O 1
ATOM 761 N N . LEU A 1 100 ? 37.353 6.453 -50.389 1.00 95.81 100 LEU A N 1
ATOM 762 C CA . LEU A 1 100 ? 35.912 6.221 -50.264 1.00 95.81 100 LEU A CA 1
ATOM 763 C C . LEU A 1 100 ? 35.598 4.831 -49.696 1.00 95.81 100 LEU A C 1
ATOM 765 O O . LEU A 1 100 ? 34.657 4.691 -48.918 1.00 95.81 100 LEU A O 1
ATOM 769 N N . GLU A 1 101 ? 36.379 3.809 -50.044 1.00 96.50 101 GLU A N 1
ATOM 770 C CA . GLU A 1 101 ? 36.249 2.462 -49.480 1.00 96.50 101 GLU A CA 1
ATOM 771 C C . GLU A 1 101 ? 36.540 2.455 -47.978 1.00 96.50 101 GLU A C 1
ATOM 773 O O . GLU A 1 101 ? 35.756 1.904 -47.200 1.00 96.50 101 GLU A O 1
ATOM 778 N N . LEU A 1 102 ? 37.611 3.134 -47.553 1.00 96.50 102 LEU A N 1
ATOM 779 C CA . LEU A 1 102 ? 37.938 3.304 -46.139 1.00 96.50 102 LEU A CA 1
ATOM 780 C C . LEU A 1 102 ? 36.831 4.058 -45.389 1.00 96.50 102 LEU A C 1
ATOM 782 O O . LEU A 1 102 ? 36.411 3.635 -44.312 1.00 96.50 102 LEU A O 1
ATOM 786 N N . GLU A 1 103 ? 36.322 5.148 -45.965 1.00 97.00 103 GLU A N 1
ATOM 787 C CA . GLU A 1 103 ? 35.213 5.910 -45.387 1.00 97.00 103 GLU A CA 1
ATOM 788 C C . GLU A 1 103 ? 33.949 5.046 -45.254 1.00 97.00 103 GLU A C 1
ATOM 790 O O . GLU A 1 103 ? 33.316 5.031 -44.197 1.00 97.00 103 GLU A O 1
ATOM 795 N N . ASN A 1 104 ? 33.617 4.249 -46.274 1.00 97.81 104 ASN A N 1
ATOM 796 C CA . ASN A 1 104 ? 32.470 3.345 -46.230 1.00 97.81 104 ASN A CA 1
ATOM 797 C C . ASN A 1 104 ? 32.636 2.263 -45.151 1.00 97.81 104 ASN A C 1
ATOM 799 O O . ASN A 1 104 ? 31.681 1.971 -44.428 1.00 97.81 104 ASN A O 1
ATOM 803 N N . MET A 1 105 ? 33.837 1.692 -45.000 1.00 96.88 105 MET A N 1
ATOM 804 C CA . MET A 1 105 ? 34.129 0.737 -43.926 1.00 96.88 105 MET A CA 1
ATOM 805 C C . MET A 1 105 ? 33.961 1.369 -42.541 1.00 96.88 105 MET A C 1
ATOM 807 O O . MET A 1 105 ? 33.283 0.791 -41.687 1.00 96.88 105 MET A O 1
ATOM 811 N N . ASN A 1 106 ? 34.490 2.578 -42.340 1.00 97.19 106 ASN A N 1
ATOM 812 C CA . ASN A 1 106 ? 34.352 3.309 -41.080 1.00 97.19 106 ASN A CA 1
ATOM 813 C C . ASN A 1 106 ? 32.881 3.614 -40.762 1.00 97.19 106 ASN A C 1
ATOM 815 O O . ASN A 1 106 ? 32.434 3.391 -39.636 1.00 97.19 106 ASN A O 1
ATOM 819 N N . LEU A 1 107 ? 32.097 4.045 -41.756 1.00 97.00 107 LEU A N 1
ATOM 820 C CA . LEU A 1 107 ? 30.661 4.295 -41.595 1.00 97.00 107 LEU A CA 1
ATOM 821 C C . LEU A 1 107 ? 29.886 3.022 -41.238 1.00 97.00 107 LEU A C 1
ATOM 823 O O . LEU A 1 107 ? 29.007 3.057 -40.376 1.00 97.00 107 LEU A O 1
ATOM 827 N N . ARG A 1 108 ? 30.217 1.875 -41.846 1.00 96.94 108 ARG A N 1
ATOM 828 C CA . ARG A 1 108 ? 29.609 0.582 -41.480 1.00 96.94 108 ARG A CA 1
ATOM 829 C C . ARG A 1 108 ? 29.927 0.199 -40.038 1.00 96.94 108 ARG A C 1
ATOM 831 O O . ARG A 1 108 ? 29.036 -0.265 -39.326 1.00 96.94 108 ARG A O 1
ATOM 838 N N . GLN A 1 109 ? 31.166 0.408 -39.597 1.00 97.12 109 GLN A N 1
ATOM 839 C CA . GLN A 1 109 ? 31.573 0.109 -38.226 1.00 97.12 109 GLN A CA 1
ATOM 840 C C . GLN A 1 109 ? 30.888 1.037 -37.214 1.00 97.12 109 GLN A C 1
ATOM 842 O O . GLN A 1 109 ? 30.359 0.552 -36.213 1.00 97.12 109 GLN A O 1
ATOM 847 N N . ALA A 1 110 ? 30.814 2.338 -37.503 1.00 95.94 110 ALA A N 1
ATOM 848 C CA . ALA A 1 110 ? 30.105 3.308 -36.673 1.00 95.94 110 ALA A CA 1
ATOM 849 C C . ALA A 1 110 ? 28.609 2.977 -36.561 1.00 95.94 110 ALA A C 1
ATOM 851 O O . ALA A 1 110 ? 28.077 2.912 -35.455 1.00 95.94 110 ALA A O 1
ATOM 852 N N . ASN A 1 111 ? 27.942 2.667 -37.679 1.00 97.56 111 ASN A N 1
ATOM 853 C CA . ASN A 1 111 ? 26.539 2.246 -37.665 1.00 97.56 111 ASN A CA 1
ATOM 854 C C . ASN A 1 111 ? 26.328 0.981 -36.830 1.00 97.56 111 ASN A C 1
ATOM 856 O O . ASN A 1 111 ? 25.378 0.912 -36.054 1.00 97.56 111 ASN A O 1
ATOM 860 N N . LYS A 1 112 ? 27.220 -0.010 -36.938 1.00 97.06 112 LYS A N 1
ATOM 861 C CA . LYS A 1 112 ? 27.141 -1.225 -36.117 1.00 97.06 112 LYS A CA 1
ATOM 862 C C . LYS A 1 112 ? 27.199 -0.903 -34.620 1.00 97.06 112 LYS A C 1
ATOM 864 O O . LYS A 1 112 ? 26.406 -1.455 -33.860 1.00 97.06 112 LYS A O 1
ATOM 869 N N . LEU A 1 113 ? 28.098 -0.009 -34.207 1.00 96.56 113 LEU A N 1
ATOM 870 C CA . LEU A 1 113 ? 28.200 0.430 -32.812 1.00 96.56 113 LEU A CA 1
ATOM 871 C C . LEU A 1 113 ? 26.944 1.181 -32.358 1.00 96.56 113 LEU A C 1
ATOM 873 O O . LEU A 1 113 ? 26.439 0.904 -31.274 1.00 96.56 113 LEU A O 1
ATOM 877 N N . LEU A 1 114 ? 26.395 2.062 -33.200 1.00 96.44 114 LEU A N 1
ATOM 878 C CA . LEU A 1 114 ? 25.146 2.768 -32.904 1.00 96.44 114 LEU A CA 1
ATOM 879 C C . LEU A 1 114 ? 23.974 1.800 -32.712 1.00 96.44 114 LEU A C 1
ATOM 881 O O . LEU A 1 114 ? 23.216 1.943 -31.757 1.00 96.44 114 LEU A O 1
ATOM 885 N N . TYR A 1 115 ? 23.844 0.777 -33.562 1.00 96.50 115 TYR A N 1
ATOM 886 C CA . TYR A 1 115 ? 22.808 -0.245 -33.388 1.00 96.50 115 TYR A CA 1
ATOM 887 C C . TYR A 1 115 ? 22.969 -1.020 -32.076 1.00 96.50 115 TYR A C 1
ATOM 889 O O . TYR A 1 115 ? 21.976 -1.247 -31.390 1.00 96.50 115 TYR A O 1
ATOM 897 N N . GLN A 1 116 ? 24.201 -1.377 -31.699 1.00 95.44 116 GLN A N 1
ATOM 898 C CA . GLN A 1 116 ? 24.478 -2.061 -30.430 1.00 95.44 116 GLN A CA 1
ATOM 899 C C . GLN A 1 116 ? 24.181 -1.182 -29.207 1.00 95.44 116 GLN A C 1
ATOM 901 O O . GLN A 1 116 ? 23.635 -1.659 -28.211 1.00 95.44 116 GLN A O 1
ATOM 906 N N . GLN A 1 117 ? 24.520 0.107 -29.269 1.00 95.62 117 GLN A N 1
ATOM 907 C CA . GLN A 1 117 ? 24.193 1.048 -28.200 1.00 95.62 117 GLN A CA 1
ATOM 908 C C . GLN A 1 117 ? 22.681 1.244 -28.080 1.00 95.62 117 GLN A C 1
ATOM 910 O O . GLN A 1 117 ? 22.144 1.164 -26.977 1.00 95.62 117 GLN A O 1
ATOM 915 N N . ASN A 1 118 ? 21.982 1.403 -29.205 1.00 95.56 118 ASN A N 1
ATOM 916 C CA . ASN A 1 118 ? 20.530 1.546 -29.217 1.00 95.56 118 ASN A CA 1
ATOM 917 C C . ASN A 1 118 ? 19.825 0.311 -28.649 1.00 95.56 118 ASN A C 1
ATOM 919 O O . ASN A 1 118 ? 18.907 0.466 -27.847 1.00 95.56 118 ASN A O 1
ATOM 923 N N . SER A 1 119 ? 20.259 -0.904 -29.003 1.00 94.38 119 SER A N 1
ATOM 924 C CA . SER A 1 1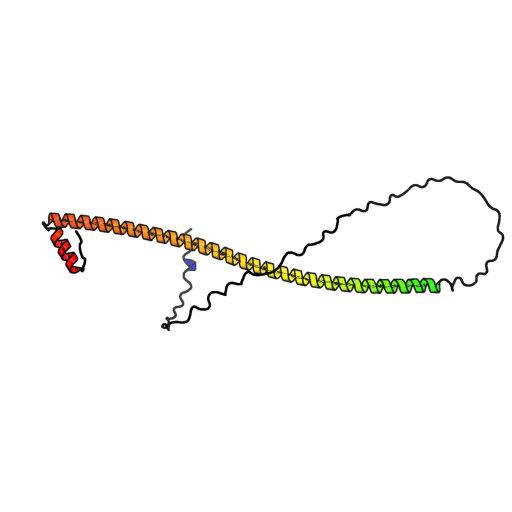19 ? 19.670 -2.121 -28.432 1.00 94.38 119 SER A CA 1
ATOM 925 C C . SER A 1 119 ? 19.880 -2.195 -26.918 1.00 94.38 119 SER A C 1
ATOM 927 O O . SER A 1 119 ? 18.927 -2.440 -26.186 1.00 94.38 119 SER A O 1
ATOM 929 N N . SER A 1 120 ? 21.086 -1.877 -26.435 1.00 94.44 120 SER A N 1
ATOM 930 C CA . SER A 1 120 ? 21.386 -1.841 -24.996 1.00 94.44 120 SER A CA 1
ATOM 931 C C . SER A 1 120 ? 20.537 -0.803 -24.245 1.00 94.44 120 SER A C 1
ATOM 933 O O . SER A 1 120 ? 19.992 -1.083 -23.176 1.00 94.44 120 SER A O 1
ATOM 935 N N . CYS A 1 121 ? 20.347 0.387 -24.826 1.00 94.75 121 CYS A N 1
ATOM 936 C CA . CYS A 1 121 ? 19.465 1.406 -24.258 1.00 94.75 121 CYS A CA 1
ATOM 937 C C . CYS A 1 121 ? 18.007 0.936 -24.175 1.00 94.75 121 CYS A C 1
ATOM 939 O O . CYS A 1 121 ? 17.335 1.230 -23.186 1.00 94.75 121 CYS A O 1
ATOM 941 N N . LEU A 1 122 ? 17.510 0.204 -25.176 1.00 95.38 122 LEU A N 1
ATOM 942 C CA . LEU A 1 122 ? 16.148 -0.333 -25.156 1.00 95.38 122 LEU A CA 1
ATOM 943 C C . LEU A 1 122 ? 15.962 -1.382 -24.054 1.00 95.38 122 LEU A C 1
ATOM 945 O O . LEU A 1 122 ? 14.966 -1.316 -23.330 1.00 95.38 122 LEU A O 1
ATOM 949 N N . ASP A 1 123 ? 16.932 -2.278 -23.867 1.00 94.81 123 ASP A N 1
ATOM 950 C CA . ASP A 1 123 ? 16.899 -3.283 -22.798 1.00 94.81 123 ASP A CA 1
ATOM 951 C C . ASP A 1 123 ? 16.893 -2.620 -21.412 1.00 94.81 123 ASP A C 1
ATOM 953 O O . ASP A 1 123 ? 16.092 -2.966 -20.535 1.00 94.81 123 ASP A O 1
ATOM 957 N N . LEU A 1 124 ? 17.733 -1.598 -21.228 1.00 95.69 124 LEU A N 1
ATOM 958 C CA . LEU A 1 124 ? 17.789 -0.808 -20.001 1.00 95.69 124 LEU A CA 1
ATOM 959 C C . LEU A 1 124 ? 16.447 -0.109 -19.726 1.00 95.69 124 LEU A C 1
ATOM 961 O O . LEU A 1 124 ? 15.909 -0.207 -18.621 1.00 95.69 124 LEU A O 1
ATOM 965 N N . LEU A 1 125 ? 15.871 0.560 -20.731 1.00 96.25 125 LEU A N 1
ATOM 966 C CA . LEU A 1 125 ? 14.570 1.230 -20.621 1.00 96.25 125 LEU A CA 1
ATOM 967 C C . LEU A 1 125 ? 13.445 0.243 -20.297 1.00 96.25 125 LEU A C 1
ATOM 969 O O . LEU A 1 125 ? 12.571 0.546 -19.479 1.00 96.25 125 LEU A O 1
ATOM 973 N N . GLN A 1 126 ? 13.470 -0.952 -20.889 1.00 95.75 126 GLN A N 1
ATOM 974 C CA . GLN A 1 126 ? 12.517 -2.008 -20.564 1.00 95.75 126 GLN A CA 1
ATOM 975 C C . GLN A 1 126 ? 12.668 -2.457 -19.105 1.00 95.75 126 GLN A C 1
ATOM 977 O O . GLN A 1 126 ? 11.662 -2.577 -18.398 1.00 95.75 126 GLN A O 1
ATOM 982 N N . GLY A 1 127 ? 13.903 -2.626 -18.625 1.00 96.25 127 GLY A N 1
ATOM 983 C CA . GLY A 1 127 ? 14.202 -2.906 -17.221 1.00 96.25 127 GLY A CA 1
ATOM 984 C C . GLY A 1 127 ? 13.641 -1.836 -16.278 1.00 96.25 127 GLY A C 1
ATOM 985 O O . GLY A 1 127 ? 12.911 -2.159 -15.336 1.00 96.25 127 GLY A O 1
ATOM 986 N N . TYR A 1 128 ? 13.890 -0.557 -16.573 1.00 95.44 128 TYR A N 1
ATOM 987 C CA . TYR A 1 128 ? 13.335 0.567 -15.811 1.00 95.44 128 TYR A CA 1
ATOM 988 C C . TYR A 1 128 ? 11.808 0.559 -15.793 1.00 95.44 128 TYR A C 1
ATOM 990 O O . TYR A 1 128 ? 11.210 0.699 -14.725 1.00 95.44 128 TYR A O 1
ATOM 998 N N . ARG A 1 129 ? 11.161 0.334 -16.941 1.00 96.62 129 ARG A N 1
ATOM 999 C CA . ARG A 1 129 ? 9.697 0.271 -17.037 1.00 96.62 129 ARG A CA 1
ATOM 1000 C C . ARG A 1 129 ? 9.118 -0.842 -16.163 1.00 96.62 129 ARG A C 1
ATOM 1002 O O . ARG A 1 129 ? 8.119 -0.629 -15.475 1.00 96.62 129 ARG A O 1
ATOM 1009 N N . MET A 1 130 ? 9.744 -2.018 -16.167 1.00 96.88 130 MET A N 1
ATOM 1010 C CA . MET A 1 130 ? 9.307 -3.149 -15.346 1.00 96.88 130 MET A CA 1
ATOM 1011 C C . MET A 1 130 ? 9.500 -2.881 -13.852 1.00 96.88 130 MET A C 1
ATOM 1013 O O . MET A 1 130 ? 8.608 -3.183 -13.057 1.00 96.88 130 MET A O 1
ATOM 1017 N N . ASN A 1 131 ? 10.624 -2.277 -13.466 1.00 96.88 131 ASN A N 1
ATOM 1018 C CA . ASN A 1 131 ? 10.884 -1.900 -12.077 1.00 96.88 131 ASN A CA 1
ATOM 1019 C C . ASN A 1 131 ? 9.909 -0.823 -11.591 1.00 96.88 131 ASN A C 1
ATOM 1021 O O . ASN A 1 131 ? 9.343 -0.959 -10.509 1.00 96.88 131 ASN A O 1
ATOM 1025 N N . HIS A 1 132 ? 9.637 0.188 -12.417 1.00 96.81 132 HIS A N 1
ATOM 1026 C CA . HIS A 1 132 ? 8.651 1.219 -12.112 1.00 96.81 132 HIS A CA 1
ATOM 1027 C C . HIS A 1 132 ? 7.254 0.620 -11.910 1.00 96.81 132 HIS A C 1
ATOM 1029 O O . HIS A 1 132 ? 6.571 0.960 -10.948 1.00 96.81 132 HIS A O 1
ATOM 1035 N N . LYS A 1 133 ? 6.842 -0.330 -12.762 1.00 96.62 133 LYS A N 1
ATOM 1036 C CA . LYS A 1 133 ? 5.572 -1.047 -12.586 1.00 96.62 133 LYS A CA 1
ATOM 1037 C C . LYS A 1 133 ? 5.521 -1.801 -11.252 1.00 96.62 133 LYS A C 1
ATOM 1039 O O . LYS A 1 133 ? 4.571 -1.628 -10.500 1.00 96.62 133 LYS A O 1
ATOM 1044 N N . LYS A 1 134 ? 6.561 -2.574 -10.915 1.00 96.12 134 LYS A N 1
ATOM 1045 C CA . LYS A 1 134 ? 6.638 -3.302 -9.631 1.00 96.12 134 LYS A CA 1
ATOM 1046 C C . LYS A 1 134 ? 6.572 -2.368 -8.419 1.00 96.12 134 LYS A C 1
ATOM 1048 O O . LYS A 1 134 ? 5.948 -2.716 -7.413 1.00 96.12 134 LYS A O 1
ATOM 1053 N N . LEU A 1 135 ? 7.219 -1.205 -8.505 1.00 96.69 135 LEU A N 1
ATOM 1054 C CA . LEU A 1 135 ? 7.193 -0.196 -7.450 1.00 96.69 135 LEU A CA 1
ATOM 1055 C C . LEU A 1 135 ? 5.798 0.419 -7.316 1.00 96.69 135 LEU A C 1
ATOM 1057 O O . LEU A 1 135 ? 5.282 0.497 -6.206 1.00 96.69 135 LEU A O 1
ATOM 1061 N N . SER A 1 136 ? 5.170 0.772 -8.439 1.00 96.12 136 SER A N 1
ATOM 1062 C CA . SER A 1 136 ? 3.795 1.275 -8.480 1.00 96.12 136 SER A CA 1
ATOM 1063 C C . SER A 1 136 ? 2.817 0.284 -7.846 1.00 96.12 136 SER A C 1
ATOM 1065 O O . SER A 1 136 ? 2.064 0.660 -6.954 1.00 96.12 136 SER A O 1
ATOM 1067 N N . ASP A 1 137 ? 2.880 -0.994 -8.231 1.00 96.06 137 ASP A N 1
ATOM 1068 C CA . ASP A 1 137 ? 2.010 -2.042 -7.682 1.00 96.06 137 ASP A CA 1
ATOM 1069 C C . ASP A 1 137 ? 2.226 -2.220 -6.168 1.00 96.06 137 ASP A C 1
ATOM 1071 O O . ASP A 1 137 ? 1.287 -2.436 -5.400 1.00 96.06 137 ASP A O 1
ATOM 1075 N N . SER A 1 138 ? 3.478 -2.123 -5.715 1.00 95.50 138 SER A N 1
ATOM 1076 C CA . SER A 1 138 ? 3.812 -2.199 -4.290 1.00 95.50 138 SER A CA 1
ATOM 1077 C C . SER A 1 138 ? 3.291 -0.991 -3.518 1.00 95.50 138 SER A C 1
ATOM 1079 O O . SER A 1 138 ? 2.734 -1.173 -2.438 1.00 95.50 138 SER A O 1
ATOM 1081 N N . MET A 1 139 ? 3.387 0.210 -4.090 1.00 95.31 139 MET A N 1
ATOM 1082 C CA . MET A 1 139 ? 2.832 1.423 -3.497 1.00 95.31 139 MET A CA 1
ATOM 1083 C C . MET A 1 139 ? 1.311 1.320 -3.356 1.00 95.31 139 MET A C 1
ATOM 1085 O O . MET A 1 139 ? 0.791 1.558 -2.273 1.00 95.31 139 MET A O 1
ATOM 1089 N N . SER A 1 140 ? 0.601 0.857 -4.391 1.00 94.50 140 SER A N 1
ATOM 1090 C CA . SER A 1 140 ? -0.853 0.654 -4.327 1.00 94.50 140 SER A CA 1
ATOM 1091 C C . SER A 1 140 ? -1.268 -0.319 -3.217 1.00 94.50 140 SER A C 1
ATOM 1093 O O . SER A 1 140 ? -2.251 -0.075 -2.519 1.00 94.50 140 SER A O 1
ATOM 1095 N N . ARG A 1 141 ? -0.504 -1.401 -3.002 1.00 94.50 141 ARG A N 1
ATOM 1096 C CA . ARG A 1 141 ? -0.750 -2.340 -1.891 1.00 94.50 141 ARG A CA 1
ATOM 1097 C C . ARG A 1 141 ? -0.517 -1.707 -0.521 1.00 94.50 141 ARG A C 1
ATOM 1099 O O . ARG A 1 141 ? -1.288 -1.970 0.401 1.00 94.50 141 ARG A O 1
ATOM 1106 N N . ILE A 1 142 ? 0.523 -0.884 -0.386 1.00 94.50 142 ILE A N 1
ATOM 1107 C CA . ILE A 1 142 ? 0.808 -0.159 0.859 1.00 94.50 142 ILE A CA 1
ATOM 1108 C C . ILE A 1 142 ? -0.318 0.828 1.157 1.00 94.50 142 ILE A C 1
ATOM 1110 O O . ILE A 1 142 ? -0.840 0.802 2.265 1.00 94.50 142 ILE A O 1
ATOM 1114 N N . THR A 1 143 ? -0.747 1.628 0.178 1.00 93.19 143 THR A N 1
ATOM 1115 C CA . THR A 1 143 ? -1.866 2.569 0.342 1.00 93.19 143 THR A CA 1
ATOM 1116 C C . THR A 1 143 ? -3.127 1.852 0.820 1.00 93.19 143 THR A C 1
ATOM 1118 O O . THR A 1 143 ? -3.687 2.231 1.841 1.00 93.19 143 THR A O 1
ATOM 1121 N N . CYS A 1 144 ? -3.498 0.740 0.180 1.00 91.44 144 CYS A N 1
ATOM 1122 C CA . CYS A 1 144 ? -4.647 -0.058 0.614 1.00 91.44 144 CYS A CA 1
ATOM 1123 C C . CYS A 1 144 ? -4.486 -0.598 2.049 1.00 91.44 144 CYS A C 1
ATOM 1125 O O . CYS A 1 144 ? -5.444 -0.627 2.817 1.00 91.44 144 CYS A O 1
ATOM 1127 N N . SER A 1 145 ? -3.272 -0.992 2.441 1.00 93.44 145 SER A N 1
ATOM 1128 C CA . SER A 1 145 ? -3.001 -1.463 3.806 1.00 93.44 145 SER A CA 1
ATOM 1129 C C . SER A 1 145 ? -3.132 -0.342 4.842 1.00 93.44 145 SER A C 1
ATOM 1131 O O . SER A 1 145 ? -3.609 -0.590 5.947 1.00 93.44 145 SER A O 1
ATOM 1133 N N . VAL A 1 146 ? -2.741 0.888 4.495 1.00 93.94 146 VAL A N 1
ATOM 1134 C CA . VAL A 1 146 ? -2.914 2.069 5.356 1.00 93.94 146 VAL A CA 1
ATOM 1135 C C . VAL A 1 146 ? -4.398 2.356 5.585 1.00 93.94 146 VAL A C 1
ATOM 1137 O O . VAL A 1 146 ? -4.795 2.542 6.734 1.00 93.94 146 VAL A O 1
ATOM 1140 N N . ASP A 1 147 ? -5.224 2.287 4.539 1.00 93.12 147 ASP A N 1
ATOM 1141 C CA . ASP A 1 147 ? -6.676 2.485 4.657 1.00 93.12 147 ASP A CA 1
ATOM 1142 C C . ASP A 1 147 ? -7.319 1.444 5.595 1.00 93.12 147 ASP A C 1
ATOM 1144 O O . ASP A 1 147 ? -8.161 1.770 6.437 1.00 93.12 147 ASP A O 1
ATOM 1148 N N . VAL A 1 148 ? -6.882 0.180 5.503 1.00 94.50 148 VAL A N 1
ATOM 1149 C CA . VAL A 1 148 ? -7.340 -0.902 6.392 1.00 94.50 148 VAL A CA 1
ATOM 1150 C C . VAL A 1 148 ? -6.916 -0.655 7.841 1.00 94.50 148 VAL A C 1
ATOM 1152 O O . VAL A 1 148 ? -7.717 -0.858 8.754 1.00 94.50 148 VAL A O 1
ATOM 1155 N N . LEU A 1 149 ? -5.683 -0.196 8.075 1.00 94.69 149 LEU A N 1
ATOM 1156 C CA . LEU A 1 149 ? -5.208 0.140 9.420 1.00 94.69 149 LEU A CA 1
ATOM 1157 C C . LEU A 1 149 ? -5.980 1.320 10.022 1.00 94.69 149 LEU A C 1
ATOM 1159 O O . LEU A 1 149 ? -6.297 1.295 11.211 1.00 94.69 149 LEU A O 1
ATOM 1163 N N . GLU A 1 150 ? -6.329 2.325 9.219 1.00 95.88 150 GLU A N 1
ATOM 1164 C CA . GLU A 1 150 ? -7.151 3.446 9.678 1.00 95.88 150 GLU A CA 1
ATOM 1165 C C . GLU A 1 150 ? -8.560 2.982 10.073 1.00 95.88 150 GLU A C 1
ATOM 1167 O O . GLU A 1 150 ? -9.078 3.379 11.123 1.00 95.88 150 GLU A O 1
ATOM 1172 N N . LEU A 1 151 ? -9.168 2.098 9.277 1.00 96.75 151 LEU A N 1
ATOM 1173 C CA . LEU A 1 151 ? -10.468 1.506 9.591 1.00 96.75 151 LEU A CA 1
ATOM 1174 C C . LEU A 1 151 ? -10.420 0.663 10.874 1.00 96.75 151 LEU A C 1
ATOM 1176 O O . LEU A 1 151 ? -11.307 0.782 11.725 1.00 96.75 151 LEU A O 1
ATOM 1180 N N . LEU A 1 152 ? -9.378 -0.154 11.041 1.00 97.12 152 LEU A N 1
ATOM 1181 C CA . LEU A 1 152 ? -9.173 -0.949 12.252 1.00 97.12 152 LEU A CA 1
ATOM 1182 C C . LEU A 1 152 ? -9.043 -0.041 13.480 1.00 97.12 152 LEU A C 1
ATOM 1184 O O . LEU A 1 152 ? -9.707 -0.277 14.485 1.00 97.12 152 LEU A O 1
ATOM 1188 N N . ASN A 1 153 ? -8.250 1.028 13.385 1.00 97.38 153 ASN A N 1
ATOM 1189 C CA . ASN A 1 153 ? -8.077 1.988 14.473 1.00 97.38 153 ASN A CA 1
ATOM 1190 C C . ASN A 1 153 ? -9.410 2.649 14.865 1.00 97.38 153 ASN A C 1
ATOM 1192 O O . ASN A 1 153 ? -9.747 2.708 16.047 1.00 97.38 153 ASN A O 1
ATOM 1196 N N . LYS A 1 154 ? -10.218 3.076 13.884 1.00 97.50 154 LYS A N 1
ATOM 1197 C CA . LYS A 1 154 ? -11.565 3.622 14.135 1.00 97.50 154 LYS A CA 1
ATOM 1198 C C . LYS A 1 154 ? -12.478 2.608 14.828 1.00 97.50 154 LYS A C 1
ATOM 1200 O O . LYS A 1 154 ? -13.210 2.978 15.743 1.00 97.50 154 LYS A O 1
ATOM 1205 N N . THR A 1 155 ? -12.409 1.342 14.423 1.00 97.31 155 THR A N 1
ATOM 1206 C CA . THR A 1 155 ? -13.208 0.258 15.016 1.00 97.31 155 THR A CA 1
ATOM 1207 C C . THR A 1 155 ? -12.804 0.010 16.469 1.00 97.31 155 THR A C 1
ATOM 1209 O O . THR A 1 155 ? -13.651 0.035 17.354 1.00 97.31 155 THR A O 1
ATOM 1212 N N . VAL A 1 156 ? -11.501 -0.101 16.748 1.00 97.88 156 VAL A N 1
ATOM 1213 C CA . VAL A 1 156 ? -10.981 -0.289 18.112 1.00 97.88 156 VAL A CA 1
ATOM 1214 C C . VAL A 1 156 ? -11.353 0.883 19.023 1.00 97.88 156 VAL A C 1
ATOM 1216 O O . VAL A 1 156 ? -11.713 0.674 20.181 1.00 97.88 156 VAL A O 1
ATOM 1219 N N . GLN A 1 157 ? -11.311 2.120 18.522 1.00 97.44 157 GLN A N 1
ATOM 1220 C CA . GLN A 1 157 ? -11.754 3.293 19.284 1.00 97.44 157 GLN A CA 1
ATOM 1221 C C . GLN A 1 157 ? -13.252 3.240 19.608 1.00 97.44 157 GLN A C 1
ATOM 1223 O O . GLN A 1 157 ? -13.644 3.555 20.735 1.00 97.44 157 GLN A O 1
ATOM 1228 N N . ALA A 1 158 ? -14.083 2.827 18.648 1.00 97.56 158 ALA A N 1
ATOM 1229 C CA . ALA A 1 158 ? -15.515 2.658 18.865 1.00 97.56 158 ALA A CA 1
ATOM 1230 C C . ALA A 1 158 ? -15.797 1.575 19.918 1.00 97.56 158 ALA A C 1
ATOM 1232 O O . ALA A 1 158 ? -16.530 1.836 20.873 1.00 97.56 158 ALA A O 1
ATOM 1233 N N . ASP A 1 159 ? -15.151 0.415 19.808 1.00 97.44 159 ASP A N 1
ATOM 1234 C CA . ASP A 1 159 ? -15.310 -0.695 20.752 1.00 97.44 159 ASP A CA 1
ATOM 1235 C C . ASP A 1 159 ? -14.838 -0.315 22.157 1.00 97.44 159 ASP A C 1
ATOM 1237 O O . ASP A 1 159 ? -15.519 -0.587 23.146 1.00 97.44 159 ASP A O 1
ATOM 1241 N N . THR A 1 160 ? -13.710 0.393 22.253 1.00 97.69 160 THR A N 1
ATOM 1242 C CA . THR A 1 160 ? -13.185 0.893 23.531 1.00 97.69 160 THR A CA 1
ATOM 1243 C C . THR A 1 160 ? -14.189 1.826 24.198 1.00 97.69 160 THR A C 1
ATOM 1245 O O . THR A 1 160 ? -14.446 1.706 25.396 1.00 97.69 160 THR A O 1
ATOM 1248 N N . LYS A 1 161 ? -14.805 2.726 23.426 1.00 98.12 161 LYS A N 1
ATOM 1249 C CA . LYS A 1 161 ? -15.835 3.630 23.937 1.00 98.12 161 LYS A CA 1
ATOM 1250 C C . LYS A 1 161 ? -17.071 2.866 24.413 1.00 98.12 161 LYS A C 1
ATOM 1252 O O . LYS A 1 161 ? -17.553 3.129 25.510 1.00 98.12 161 LYS A O 1
ATOM 1257 N N . VAL A 1 162 ? -17.550 1.892 23.637 1.00 98.19 162 VAL A N 1
ATOM 1258 C CA . VAL A 1 162 ? -18.684 1.038 24.030 1.00 98.19 162 VAL A CA 1
ATOM 1259 C C . VAL A 1 162 ? -18.377 0.288 25.325 1.00 98.19 162 VAL A C 1
ATOM 1261 O O . VAL A 1 162 ? -19.224 0.234 26.216 1.00 98.19 162 VAL A O 1
ATOM 1264 N N . TYR A 1 163 ? -17.168 -0.254 25.459 1.00 97.75 163 TYR A N 1
ATOM 1265 C CA . TYR A 1 163 ? -16.741 -0.968 26.657 1.00 97.75 163 TYR A CA 1
ATOM 1266 C C . TYR A 1 163 ? -16.681 -0.048 27.885 1.00 97.75 163 TYR A C 1
ATOM 1268 O O . TYR A 1 163 ? -17.220 -0.391 28.936 1.00 97.75 163 TYR A O 1
ATOM 1276 N N . GLN A 1 164 ? -16.119 1.155 27.741 1.00 98.06 164 GLN A N 1
ATOM 1277 C CA . GLN A 1 164 ? -16.113 2.170 28.801 1.00 98.06 164 GLN A CA 1
ATOM 1278 C C . GLN A 1 164 ? -17.533 2.595 29.204 1.00 98.06 164 GLN A C 1
ATOM 1280 O O . GLN A 1 164 ? -17.840 2.693 30.393 1.00 98.06 164 GLN A O 1
ATOM 1285 N N . ASP A 1 165 ? -18.422 2.796 28.231 1.00 98.06 165 ASP A N 1
ATOM 1286 C CA . ASP A 1 165 ? -19.819 3.152 28.485 1.00 98.06 165 ASP A CA 1
ATOM 1287 C C . ASP A 1 165 ? -20.588 2.010 29.169 1.00 98.06 165 ASP A C 1
ATOM 1289 O O . ASP A 1 165 ? -21.444 2.269 30.019 1.00 98.06 165 ASP A O 1
ATOM 1293 N N . ASN A 1 166 ? -20.291 0.754 28.818 1.00 98.06 166 ASN A N 1
ATOM 1294 C CA . ASN A 1 166 ? -20.844 -0.431 29.474 1.00 98.06 166 ASN A CA 1
ATOM 1295 C C . ASN A 1 166 ? -20.396 -0.508 30.938 1.00 98.06 166 ASN A C 1
ATOM 1297 O O . ASN A 1 166 ? -21.260 -0.635 31.803 1.00 98.06 166 ASN A O 1
ATOM 1301 N N . ILE A 1 167 ? -19.095 -0.352 31.219 1.00 98.12 167 ILE A N 1
ATOM 1302 C CA . ILE A 1 167 ? -18.559 -0.331 32.592 1.00 98.12 167 ILE A CA 1
ATOM 1303 C C . ILE A 1 167 ? -19.246 0.758 33.413 1.00 98.12 167 ILE A C 1
ATOM 1305 O O . ILE A 1 167 ? -19.785 0.502 34.487 1.00 98.12 167 ILE A O 1
ATOM 1309 N N . ARG A 1 168 ? -19.314 1.979 32.876 1.00 98.00 168 ARG A N 1
ATOM 1310 C CA . ARG A 1 168 ? -19.939 3.101 33.582 1.00 98.00 168 ARG A CA 1
ATOM 1311 C C . ARG A 1 168 ? -21.425 2.859 33.861 1.00 98.00 168 ARG A C 1
ATOM 1313 O O . ARG A 1 168 ? -21.959 3.353 34.855 1.00 98.00 168 ARG A O 1
ATOM 1320 N N . ARG A 1 169 ? -22.124 2.144 32.971 1.00 97.81 169 ARG A N 1
ATOM 1321 C CA . ARG A 1 169 ? -23.519 1.735 33.185 1.00 97.81 169 ARG A CA 1
ATOM 1322 C C . ARG A 1 169 ? -23.631 0.668 34.269 1.00 97.81 169 ARG A C 1
ATOM 1324 O O . ARG A 1 169 ? -24.451 0.856 35.164 1.00 97.81 169 ARG A O 1
ATOM 1331 N N . SER A 1 170 ? -22.801 -0.374 34.231 1.00 97.12 170 SER A N 1
ATOM 1332 C CA . SER A 1 170 ? -22.823 -1.436 35.243 1.00 97.12 170 SER A CA 1
ATOM 1333 C C . SER A 1 170 ? -22.451 -0.919 36.630 1.00 97.12 170 SER A C 1
ATOM 1335 O O . SER A 1 170 ? -23.091 -1.293 37.602 1.00 97.12 170 SER A O 1
ATOM 1337 N N . GLU A 1 171 ? -21.497 0.009 36.739 1.00 97.44 171 GLU A N 1
ATOM 1338 C CA . GLU A 1 171 ? -21.151 0.651 38.015 1.00 97.44 171 GLU A CA 1
ATOM 1339 C C . GLU A 1 171 ? -22.334 1.437 38.593 1.00 97.44 171 GLU A C 1
ATOM 1341 O O . GLU A 1 171 ? -22.669 1.304 39.768 1.00 97.44 171 GLU A O 1
ATOM 1346 N N . LYS A 1 172 ? -23.024 2.232 37.764 1.00 97.56 172 LYS A N 1
ATOM 1347 C CA . LYS A 1 172 ? -24.225 2.969 38.193 1.00 97.56 172 LYS A CA 1
ATOM 1348 C C . LYS A 1 172 ? -25.364 2.044 38.604 1.00 97.56 172 LYS A C 1
ATOM 1350 O O . LYS A 1 172 ? -26.160 2.401 39.469 1.00 97.56 172 LYS A O 1
ATOM 1355 N N . GLU A 1 173 ? -25.509 0.908 37.936 1.00 97.88 173 GLU A N 1
ATOM 1356 C CA . GLU A 1 173 ? -26.506 -0.098 38.283 1.00 97.88 173 GLU A CA 1
ATOM 1357 C C . GLU A 1 173 ? -26.165 -0.771 39.612 1.00 97.88 173 GLU A C 1
ATOM 1359 O O . GLU A 1 173 ? -26.988 -0.710 40.520 1.00 97.88 173 GLU A O 1
ATOM 1364 N N . ALA A 1 174 ? -24.922 -1.222 39.790 1.00 96.31 174 ALA A N 1
ATOM 1365 C CA . ALA A 1 174 ? -24.437 -1.791 41.044 1.00 96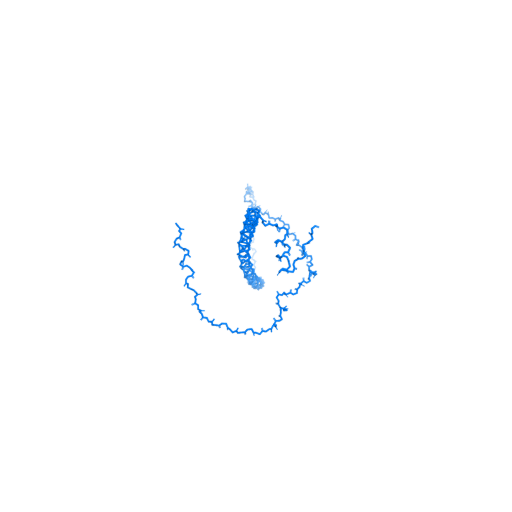.31 174 ALA A CA 1
ATOM 1366 C C . ALA A 1 174 ? -24.609 -0.829 42.233 1.00 96.31 174 ALA A C 1
ATOM 1368 O O . ALA A 1 174 ? -25.082 -1.230 43.293 1.00 96.31 174 ALA A O 1
ATOM 1369 N N . VAL A 1 175 ? -24.308 0.464 42.056 1.00 96.50 175 VAL A N 1
ATOM 1370 C CA . VAL A 1 175 ? -24.528 1.480 43.103 1.00 96.50 175 VAL A CA 1
ATOM 1371 C C . VAL A 1 175 ? -26.013 1.629 43.441 1.00 96.50 175 VAL A C 1
ATOM 1373 O O . VAL A 1 175 ? -26.364 1.728 44.617 1.00 96.50 175 VAL A O 1
ATOM 1376 N N . ARG A 1 176 ? -26.903 1.637 42.441 1.00 96.75 176 ARG A N 1
ATOM 1377 C CA . ARG A 1 176 ? -28.356 1.716 42.679 1.00 96.75 176 ARG A CA 1
ATOM 1378 C C . ARG A 1 176 ? -28.890 0.464 43.365 1.00 96.75 176 ARG A C 1
ATOM 1380 O O . ARG A 1 176 ? -29.770 0.577 44.215 1.00 96.75 176 ARG A O 1
ATOM 1387 N N . ASP A 1 177 ? -28.381 -0.705 43.005 1.00 96.00 177 ASP A N 1
ATOM 1388 C CA . ASP A 1 177 ? -28.766 -1.978 43.614 1.00 96.00 177 ASP A CA 1
ATOM 1389 C C . ASP A 1 177 ? -28.307 -2.044 45.066 1.00 96.00 177 ASP A C 1
ATOM 1391 O O . ASP A 1 177 ? -29.098 -2.381 45.944 1.00 96.00 177 ASP A O 1
ATOM 1395 N N . TRP A 1 178 ? -27.083 -1.592 45.339 1.00 92.56 178 TRP A N 1
ATOM 1396 C CA . TRP A 1 178 ? -26.569 -1.457 46.696 1.00 92.56 178 TRP A CA 1
ATOM 1397 C C . TRP A 1 178 ? -27.398 -0.493 47.545 1.00 92.56 178 TRP A C 1
ATOM 1399 O O . TRP A 1 178 ? -27.776 -0.810 48.670 1.00 92.56 178 TRP A O 1
ATOM 1409 N N . GLN A 1 179 ? -27.735 0.679 47.000 1.00 93.81 179 GLN A N 1
ATOM 1410 C CA . GLN A 1 179 ? -28.601 1.641 47.684 1.00 93.81 179 GLN A CA 1
ATOM 1411 C C . GLN A 1 179 ? -29.982 1.049 47.976 1.00 93.81 179 GLN A C 1
ATOM 1413 O O . GLN A 1 179 ? -30.489 1.220 49.085 1.00 93.81 179 GLN A O 1
ATOM 1418 N N . ARG A 1 180 ? -30.572 0.325 47.013 1.00 94.06 180 ARG A N 1
ATOM 1419 C CA . ARG A 1 180 ? -31.841 -0.384 47.213 1.00 94.06 180 ARG A CA 1
ATOM 1420 C C . ARG A 1 180 ? -31.731 -1.391 48.350 1.00 94.06 180 ARG A C 1
ATOM 1422 O O . ARG A 1 180 ? -32.543 -1.306 49.264 1.00 94.06 180 ARG A O 1
ATOM 1429 N N . PHE A 1 181 ? -30.709 -2.246 48.326 1.00 91.50 181 PHE A N 1
ATOM 1430 C CA . PHE A 1 181 ? -30.443 -3.235 49.369 1.00 91.50 181 PHE A CA 1
ATOM 1431 C C . PHE A 1 181 ? -30.334 -2.592 50.759 1.00 91.50 181 PHE A C 1
ATOM 1433 O O . PHE A 1 181 ? -31.052 -2.978 51.677 1.00 91.50 181 PHE A O 1
ATOM 1440 N N . VAL A 1 182 ? -29.508 -1.551 50.908 1.00 88.56 182 VAL A N 1
ATOM 1441 C CA . VAL A 1 182 ? -29.333 -0.826 52.179 1.00 88.56 182 VAL A CA 1
ATOM 1442 C C . VAL A 1 182 ? -30.653 -0.234 52.685 1.00 88.56 182 VAL A C 1
ATOM 1444 O O . VAL A 1 182 ? -30.929 -0.284 53.885 1.00 88.56 182 VAL A O 1
ATOM 1447 N N . CYS A 1 183 ? -31.478 0.331 51.798 1.00 87.62 183 CYS A N 1
ATOM 1448 C CA . CYS A 1 183 ? -32.790 0.866 52.160 1.00 87.62 183 CYS A CA 1
ATOM 1449 C C . CYS A 1 183 ? -33.757 -0.231 52.628 1.00 87.62 183 CYS A C 1
ATOM 1451 O O . CYS A 1 183 ? -34.385 -0.056 53.673 1.00 87.62 183 CYS A O 1
ATOM 1453 N N . THR A 1 184 ? -33.853 -1.352 51.902 1.00 89.38 184 THR A N 1
ATOM 1454 C CA . THR A 1 184 ? -34.715 -2.485 52.281 1.00 89.38 184 THR A CA 1
ATOM 1455 C C . THR A 1 184 ? -34.287 -3.108 53.606 1.00 89.38 184 THR A C 1
ATOM 1457 O O . THR A 1 184 ? -35.118 -3.253 54.500 1.00 89.38 184 THR A O 1
ATOM 1460 N N . SER A 1 185 ? -32.989 -3.353 53.803 1.00 85.56 185 SER A N 1
ATOM 1461 C CA . SER A 1 185 ? -32.468 -3.953 55.038 1.00 85.56 185 SER A CA 1
ATOM 1462 C C . SER A 1 185 ? -32.755 -3.084 56.265 1.00 85.56 185 SER A C 1
ATOM 1464 O O . SER A 1 185 ? -33.163 -3.597 57.305 1.00 85.56 185 SER A O 1
ATOM 1466 N N . LYS A 1 186 ? -32.641 -1.750 56.139 1.00 82.06 186 LYS A N 1
ATOM 1467 C CA . LYS A 1 186 ? -33.030 -0.820 57.215 1.00 82.06 186 LYS A CA 1
ATOM 1468 C C . LYS A 1 186 ? -34.523 -0.874 57.525 1.00 82.06 186 LYS A C 1
ATOM 1470 O O . LYS A 1 186 ? -34.888 -0.823 58.696 1.00 82.06 186 LYS A O 1
ATOM 1475 N N . SER A 1 187 ? -35.382 -0.959 56.506 1.00 82.00 187 SER A N 1
ATOM 1476 C CA . SER A 1 187 ? -36.834 -1.038 56.716 1.00 82.00 187 SER A CA 1
ATOM 1477 C C . SER A 1 187 ? -37.289 -2.361 57.335 1.00 82.00 187 SER A C 1
ATOM 1479 O O . SER A 1 187 ? -38.287 -2.380 58.047 1.00 82.00 187 SER A O 1
ATOM 1481 N N . GLU A 1 188 ? -36.538 -3.440 57.116 1.00 85.75 188 GLU A N 1
ATOM 1482 C CA . GLU A 1 188 ? -36.804 -4.770 57.677 1.00 85.75 188 GLU A CA 1
ATOM 1483 C C . GLU A 1 188 ? -36.161 -4.981 59.061 1.00 85.75 188 GLU A C 1
ATOM 1485 O O . GLU A 1 188 ? -36.310 -6.042 59.661 1.00 85.75 188 GLU A O 1
ATOM 1490 N N . GLY A 1 189 ? -35.460 -3.973 59.597 1.00 80.75 189 GLY A N 1
ATOM 1491 C CA . GLY A 1 189 ? -34.787 -4.058 60.895 1.00 80.75 189 GLY A CA 1
ATOM 1492 C C . GLY A 1 189 ? -33.535 -4.942 60.892 1.00 80.75 189 GLY A C 1
ATOM 1493 O O . GLY A 1 189 ? -33.078 -5.350 61.958 1.00 80.75 189 GLY A O 1
ATOM 1494 N N . MET A 1 190 ? -32.973 -5.243 59.718 1.00 79.50 190 MET A N 1
ATOM 1495 C CA . MET A 1 190 ? -31.741 -6.017 59.601 1.00 79.50 190 MET A CA 1
ATOM 1496 C C . MET A 1 190 ? -30.514 -5.151 59.913 1.00 79.50 190 MET A C 1
ATOM 1498 O O . MET A 1 190 ? -30.328 -4.068 59.351 1.00 79.50 190 MET A O 1
ATOM 1502 N N . GLU A 1 191 ? -29.629 -5.656 60.774 1.00 85.00 191 GLU A N 1
ATOM 1503 C CA . GLU A 1 191 ? -28.293 -5.086 60.973 1.00 85.00 191 GLU A CA 1
ATOM 1504 C C . GLU A 1 191 ? -27.425 -5.405 59.748 1.00 85.00 191 GLU A C 1
ATOM 1506 O O . GLU A 1 191 ? -26.976 -6.537 59.568 1.00 85.00 191 GLU A O 1
ATOM 1511 N N . ILE A 1 192 ? -27.194 -4.400 58.899 1.00 80.00 192 ILE A N 1
ATOM 1512 C CA . ILE A 1 192 ? -26.446 -4.529 57.635 1.00 80.00 192 ILE A CA 1
ATOM 1513 C C . ILE A 1 192 ? -25.074 -5.183 57.856 1.00 80.00 192 ILE A C 1
ATOM 1515 O O . ILE A 1 192 ? -24.698 -6.063 57.086 1.00 80.00 192 ILE A O 1
ATOM 1519 N N . ASP A 1 193 ? -24.369 -4.831 58.933 1.00 78.69 193 ASP A N 1
ATOM 1520 C CA . ASP A 1 193 ? -23.046 -5.386 59.245 1.00 78.69 193 ASP A CA 1
ATOM 1521 C C . ASP A 1 193 ? -23.072 -6.910 59.437 1.00 78.69 193 ASP A C 1
ATOM 1523 O O . ASP A 1 193 ? -22.157 -7.601 58.986 1.00 78.69 193 ASP A O 1
ATOM 1527 N N . LYS A 1 194 ? -24.139 -7.469 60.030 1.00 81.00 194 LYS A N 1
ATOM 1528 C CA . LYS A 1 194 ? -24.283 -8.929 60.165 1.00 81.00 194 LYS A CA 1
ATOM 1529 C C . LYS A 1 194 ? -24.455 -9.598 58.808 1.00 81.00 194 LYS A C 1
ATOM 1531 O O . LYS A 1 194 ? -23.755 -10.567 58.532 1.00 81.00 194 LYS A O 1
ATOM 1536 N N . VAL A 1 195 ? -25.310 -9.042 57.948 1.00 80.88 195 VAL A N 1
ATOM 1537 C CA . VAL A 1 195 ? -25.564 -9.593 56.608 1.00 80.88 195 VAL A CA 1
ATOM 1538 C C . VAL A 1 195 ? -24.305 -9.536 55.738 1.00 80.88 195 VAL A C 1
ATOM 1540 O O . VAL A 1 195 ? -23.982 -10.507 55.061 1.00 80.88 195 VAL A O 1
ATOM 1543 N N . LEU A 1 196 ? -23.541 -8.440 55.793 1.00 80.69 196 LEU A N 1
ATOM 1544 C CA . LEU A 1 196 ? -22.277 -8.324 55.056 1.00 80.69 196 LEU A CA 1
ATOM 1545 C C . LEU A 1 196 ? -21.207 -9.293 55.559 1.00 80.69 196 LEU A C 1
ATOM 1547 O O . LEU A 1 196 ? -20.484 -9.870 54.751 1.00 80.69 196 LEU A O 1
ATOM 1551 N N . THR A 1 197 ? -21.135 -9.510 56.873 1.00 80.50 197 THR A N 1
ATOM 1552 C CA . THR A 1 197 ? -20.203 -10.480 57.466 1.00 80.50 197 THR A CA 1
ATOM 1553 C C . THR A 1 197 ? -20.552 -11.915 57.062 1.00 80.50 197 THR A C 1
ATOM 1555 O O . THR A 1 197 ? -19.660 -12.737 56.871 1.00 80.50 197 THR A O 1
ATOM 1558 N N . GLU A 1 198 ? -21.840 -12.230 56.932 1.00 81.44 198 GLU A N 1
ATOM 1559 C CA . GLU A 1 198 ? -22.320 -13.557 56.537 1.00 81.44 198 GLU A CA 1
ATOM 1560 C C . GLU A 1 198 ? -22.075 -13.821 55.044 1.00 81.44 198 GLU A C 1
ATOM 1562 O O . GLU A 1 198 ? -21.482 -14.838 54.696 1.00 81.44 198 GLU A O 1
ATOM 1567 N N . ILE A 1 199 ? -22.356 -12.843 54.174 1.00 82.31 199 ILE A N 1
ATOM 1568 C CA . ILE A 1 199 ? -22.028 -12.920 52.738 1.00 82.31 199 ILE A CA 1
ATOM 1569 C C . ILE A 1 199 ? -20.513 -13.035 52.506 1.00 82.31 199 ILE A C 1
ATOM 1571 O O . ILE A 1 199 ? -20.069 -13.786 51.641 1.00 82.31 199 ILE A O 1
ATOM 1575 N N . ALA A 1 200 ? -19.697 -12.305 53.271 1.00 81.81 200 ALA A N 1
ATOM 1576 C CA . ALA A 1 200 ? -18.242 -12.378 53.155 1.00 81.81 200 ALA A CA 1
ATOM 1577 C C . ALA A 1 200 ? -17.680 -13.748 53.551 1.00 81.81 200 ALA A C 1
ATOM 1579 O O . ALA A 1 200 ? -16.752 -14.234 52.904 1.00 81.81 200 ALA A O 1
ATOM 1580 N N . LYS A 1 201 ? -18.275 -14.392 54.566 1.00 84.19 201 LYS A N 1
ATOM 1581 C CA 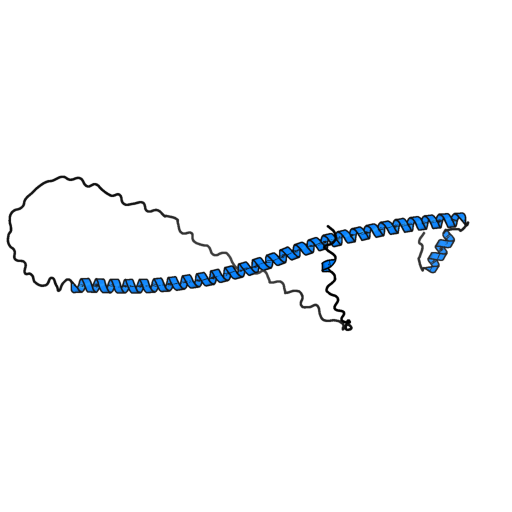. LYS A 1 201 ? -17.954 -15.775 54.945 1.00 84.19 201 LYS A CA 1
ATOM 1582 C C . LYS A 1 201 ? -18.340 -16.775 53.856 1.00 84.19 201 LYS A C 1
ATOM 1584 O O . LYS A 1 201 ? -17.579 -17.702 53.619 1.00 84.19 201 LYS A O 1
ATOM 1589 N N . ASP A 1 202 ? -19.464 -16.566 53.175 1.00 86.12 202 ASP A N 1
ATOM 1590 C CA . ASP A 1 202 ? -19.928 -17.447 52.093 1.00 86.12 202 ASP A CA 1
ATOM 1591 C C . ASP A 1 202 ? -19.103 -17.321 50.796 1.00 86.12 202 ASP A C 1
ATOM 1593 O O . ASP A 1 202 ? -19.199 -18.170 49.904 1.00 86.12 202 ASP A O 1
ATOM 1597 N N . HIS A 1 203 ? -18.302 -16.262 50.658 1.00 81.94 203 HIS A N 1
ATOM 1598 C CA . HIS A 1 203 ? -17.511 -15.981 49.454 1.00 81.94 203 HIS A CA 1
ATOM 1599 C C . HIS A 1 203 ? -15.996 -15.933 49.685 1.00 81.94 203 HIS A C 1
ATOM 1601 O O . HIS A 1 203 ? -15.268 -15.555 48.768 1.00 81.94 203 HIS A O 1
ATOM 1607 N N . ASP A 1 204 ? -15.518 -16.328 50.870 1.00 85.19 204 ASP A N 1
ATOM 1608 C CA . ASP A 1 204 ? -14.099 -16.273 51.259 1.00 85.19 204 ASP A CA 1
ATOM 1609 C C . ASP A 1 204 ? -13.466 -14.880 51.035 1.00 85.19 204 ASP A C 1
ATOM 1611 O O . ASP A 1 204 ? -12.317 -14.749 50.606 1.00 85.19 204 ASP A O 1
ATOM 1615 N N . ILE A 1 205 ? -14.222 -13.810 51.306 1.00 80.75 205 ILE A N 1
ATOM 1616 C CA . ILE A 1 205 ? -13.751 -12.427 51.162 1.00 80.75 205 ILE A CA 1
ATOM 1617 C C . ILE A 1 205 ? -13.331 -11.904 52.537 1.00 80.75 205 ILE A C 1
ATOM 1619 O O . ILE A 1 205 ? -14.160 -11.749 53.433 1.00 80.75 205 ILE A O 1
ATOM 1623 N N . GLU A 1 206 ? -12.051 -11.567 52.706 1.00 71.62 206 GLU A N 1
ATOM 1624 C CA . GLU A 1 206 ? -11.604 -10.799 53.873 1.00 71.62 206 GLU A CA 1
ATOM 1625 C C . GLU A 1 206 ? -12.093 -9.349 53.756 1.00 71.62 206 GLU A C 1
ATOM 1627 O O . GLU A 1 206 ? -11.612 -8.578 52.925 1.00 71.62 206 GLU A O 1
ATOM 1632 N N . ILE A 1 207 ? -13.053 -8.964 54.603 1.00 65.06 207 ILE A N 1
ATOM 1633 C CA . ILE A 1 207 ? -13.425 -7.558 54.783 1.00 65.06 207 ILE A CA 1
ATOM 1634 C C . ILE A 1 207 ? -12.434 -6.939 55.772 1.00 65.06 207 ILE A C 1
ATOM 1636 O O . ILE A 1 207 ? -12.521 -7.164 56.979 1.00 65.06 207 ILE A O 1
ATOM 1640 N N . THR A 1 208 ? -11.500 -6.137 55.269 1.00 57.97 208 THR A N 1
ATOM 1641 C CA . THR A 1 208 ? -10.732 -5.196 56.088 1.00 57.97 208 THR A CA 1
ATOM 1642 C C . THR A 1 208 ? -11.558 -3.927 56.292 1.00 57.97 208 THR A C 1
ATOM 1644 O O . THR A 1 208 ? -11.839 -3.203 55.337 1.00 57.97 208 THR A O 1
ATOM 1647 N N . VAL A 1 209 ? -11.992 -3.700 57.538 1.00 51.03 209 VAL A N 1
ATOM 1648 C CA . VAL A 1 209 ? -12.701 -2.485 57.986 1.00 51.03 209 VAL A CA 1
ATOM 1649 C C . VAL A 1 209 ? -11.700 -1.404 58.368 1.00 51.03 209 VAL A C 1
ATOM 1651 O O . VAL A 1 209 ? -10.726 -1.744 59.079 1.00 51.03 209 VAL A O 1
#

Organism: NCBI:txid857342

Secondary structure (DSSP, 8-state):
--SSSGGGSSS-----PPPP---------S-PPPPP---------PPPPP-------PPP------------------------TTTTHHHHHHHHHHHHHHHHHHHHHHHHHHHHHHHHHHHHHHHHHHHHHHHHHHHHHHHHHHHHHHHHHHHHHHHHHHHHHHHHHHHHHHHHHHHHHHHHHHHTT--HHHHHHHHHHHTT-----